Protein AF-A0A9E3VPC0-F1 (afdb_monomer_lite)

Structure (mmCIF, N/CA/C/O backbone):
data_AF-A0A9E3VPC0-F1
#
_entry.id   AF-A0A9E3VPC0-F1
#
loop_
_atom_site.group_PDB
_atom_site.id
_atom_site.type_symbol
_atom_site.label_atom_id
_atom_site.label_alt_id
_atom_site.label_comp_id
_atom_site.label_asym_id
_atom_site.label_entity_id
_atom_site.label_seq_id
_atom_site.pdbx_PDB_ins_code
_atom_site.Cartn_x
_atom_site.Cartn_y
_atom_site.Cartn_z
_atom_site.occupancy
_atom_site.B_iso_or_equiv
_atom_site.auth_seq_id
_atom_site.auth_comp_id
_atom_site.auth_asym_id
_atom_site.auth_atom_id
_atom_site.pdbx_PDB_model_num
ATOM 1 N N . MET A 1 1 ? 33.062 11.883 24.649 1.00 42.84 1 MET A N 1
ATOM 2 C CA . MET A 1 1 ? 33.190 11.505 23.224 1.00 42.84 1 MET A CA 1
ATOM 3 C C . MET A 1 1 ? 32.232 12.385 22.438 1.00 42.84 1 MET A C 1
ATOM 5 O O . MET A 1 1 ? 31.061 12.417 22.782 1.00 42.84 1 MET A O 1
ATOM 9 N N . LYS A 1 2 ? 32.741 13.198 21.505 1.00 36.59 2 LYS A N 1
ATOM 10 C CA . LYS A 1 2 ? 31.945 14.168 20.735 1.00 36.59 2 LYS A CA 1
ATOM 11 C C . LYS A 1 2 ? 31.128 13.416 19.677 1.00 36.59 2 LYS A C 1
ATOM 13 O O . LYS A 1 2 ? 31.724 12.738 18.847 1.00 36.59 2 LYS A O 1
ATOM 18 N N . GLN A 1 3 ? 29.801 13.515 19.727 1.00 40.84 3 GLN A N 1
ATOM 19 C CA . GLN A 1 3 ? 28.916 13.025 18.668 1.00 40.84 3 GLN A CA 1
ATOM 20 C C . GLN A 1 3 ? 28.862 14.061 17.539 1.00 40.84 3 GLN A C 1
ATOM 22 O O . GLN A 1 3 ? 28.549 15.226 17.773 1.00 40.84 3 GLN A O 1
ATOM 27 N N . LEU A 1 4 ? 29.203 13.624 16.328 1.00 38.00 4 LEU A N 1
ATOM 28 C CA . LEU A 1 4 ? 28.962 14.339 15.077 1.00 38.00 4 LEU A CA 1
ATOM 29 C C . LEU A 1 4 ? 27.615 13.855 14.528 1.00 38.00 4 LEU A C 1
ATOM 31 O O . LEU A 1 4 ? 27.444 12.659 14.302 1.00 38.00 4 LEU A O 1
ATOM 35 N N . ALA A 1 5 ? 26.667 14.771 14.341 1.00 32.97 5 ALA A N 1
ATOM 36 C CA . ALA A 1 5 ? 25.420 14.506 13.627 1.00 32.97 5 ALA A CA 1
ATOM 37 C C . ALA A 1 5 ? 25.651 14.611 12.104 1.00 32.97 5 ALA A C 1
ATOM 39 O O . ALA A 1 5 ? 26.418 15.483 11.681 1.00 32.97 5 ALA A O 1
ATOM 40 N N . PRO A 1 6 ? 25.002 13.783 11.264 1.00 47.88 6 PRO A N 1
ATOM 41 C CA . PRO A 1 6 ? 25.032 13.968 9.823 1.00 47.88 6 PRO A CA 1
ATOM 42 C C . PRO A 1 6 ? 23.993 15.023 9.423 1.00 47.88 6 PRO A C 1
ATOM 44 O O . PRO A 1 6 ? 22.803 14.891 9.697 1.00 47.88 6 PRO A O 1
ATOM 47 N N . VAL A 1 7 ? 24.454 16.086 8.767 1.00 34.62 7 VAL A N 1
ATOM 48 C CA . VAL A 1 7 ? 23.596 17.080 8.117 1.00 34.62 7 VAL A CA 1
ATOM 49 C C . VAL A 1 7 ? 23.185 16.517 6.757 1.00 34.62 7 VAL A C 1
ATOM 51 O O . VAL A 1 7 ? 24.016 16.397 5.859 1.00 34.62 7 VAL A O 1
ATOM 54 N N . PHE A 1 8 ? 21.907 16.172 6.598 1.00 33.19 8 PHE A N 1
ATOM 55 C CA . PHE A 1 8 ? 21.301 15.982 5.282 1.00 33.19 8 PHE A CA 1
ATOM 56 C C . PHE A 1 8 ? 21.136 17.359 4.631 1.00 33.19 8 PHE A C 1
ATOM 58 O O . PHE A 1 8 ? 20.276 18.147 5.020 1.00 33.19 8 PHE A O 1
ATOM 65 N N . ALA A 1 9 ? 21.992 17.671 3.660 1.00 30.11 9 ALA A N 1
ATOM 66 C CA . ALA A 1 9 ? 21.862 18.869 2.846 1.00 30.11 9 ALA A CA 1
ATOM 67 C C . ALA A 1 9 ? 20.813 18.624 1.751 1.00 30.11 9 ALA A C 1
ATOM 69 O O . ALA A 1 9 ? 21.098 17.999 0.731 1.00 30.11 9 ALA A O 1
ATOM 70 N N . LEU A 1 10 ? 19.594 19.123 1.966 1.00 32.25 10 LEU A N 1
ATOM 71 C CA . LEU A 1 10 ? 18.621 19.315 0.895 1.00 32.25 10 LEU A CA 1
ATOM 72 C C . LEU A 1 10 ? 19.074 20.544 0.092 1.00 32.25 10 LEU A C 1
ATOM 74 O O . LEU A 1 10 ? 18.958 21.679 0.554 1.00 32.25 10 LEU A O 1
ATOM 78 N N . MET A 1 11 ? 19.662 20.325 -1.081 1.00 30.05 11 MET A N 1
ATOM 79 C CA . MET A 1 11 ? 20.090 21.410 -1.961 1.00 30.05 11 MET A CA 1
ATOM 80 C C . MET A 1 11 ? 18.863 21.947 -2.711 1.00 30.05 11 MET A C 1
ATOM 82 O O . MET A 1 11 ? 18.514 21.467 -3.785 1.00 30.05 11 MET A O 1
ATOM 86 N N . LEU A 1 12 ? 18.175 22.925 -2.115 1.00 32.59 12 LEU A N 1
ATOM 87 C CA . LEU A 1 12 ? 17.164 23.727 -2.804 1.00 32.59 12 LEU A CA 1
ATOM 88 C C . LEU A 1 12 ? 17.871 24.640 -3.812 1.00 32.59 12 LEU A C 1
ATOM 90 O O . LEU A 1 12 ? 18.499 25.632 -3.441 1.00 32.59 12 LEU A O 1
ATOM 94 N N . ILE A 1 13 ? 17.765 24.312 -5.097 1.00 37.19 13 ILE A N 1
ATOM 95 C CA . ILE A 1 13 ? 18.107 25.237 -6.177 1.00 37.19 13 ILE A CA 1
ATOM 96 C C . ILE A 1 13 ? 16.933 26.212 -6.307 1.00 37.19 13 ILE A C 1
ATOM 98 O O . ILE A 1 13 ? 15.929 25.927 -6.951 1.00 37.19 13 ILE A O 1
ATOM 102 N N . ALA A 1 14 ? 17.040 27.365 -5.650 1.00 35.47 14 ALA A N 1
ATOM 103 C CA . ALA A 1 14 ? 16.130 28.480 -5.871 1.00 35.47 14 ALA A CA 1
ATOM 104 C C . ALA A 1 14 ? 16.547 29.207 -7.159 1.00 35.47 14 ALA A C 1
ATOM 106 O O . ALA A 1 14 ? 17.473 30.020 -7.148 1.00 35.47 14 ALA A O 1
ATOM 107 N N . LEU A 1 15 ? 15.884 28.910 -8.280 1.00 39.47 15 LEU A N 1
ATOM 108 C CA . LEU A 1 15 ? 16.006 29.721 -9.490 1.00 39.47 15 LEU A CA 1
ATOM 109 C C . LEU A 1 15 ? 15.119 30.965 -9.344 1.00 39.47 15 LEU A C 1
ATOM 111 O O . LEU A 1 15 ? 13.899 30.906 -9.484 1.00 39.47 15 LEU A O 1
ATOM 115 N N . ALA A 1 16 ? 15.738 32.107 -9.058 1.00 38.16 16 ALA A N 1
ATOM 116 C CA . ALA A 1 16 ? 15.085 33.402 -9.169 1.00 38.16 16 ALA A CA 1
ATOM 117 C C . ALA A 1 16 ? 14.989 33.784 -10.656 1.00 38.16 16 ALA A C 1
ATOM 119 O O . ALA A 1 16 ? 15.964 34.245 -11.247 1.00 38.16 16 ALA A O 1
ATOM 120 N N . VAL A 1 17 ? 13.822 33.583 -11.269 1.00 41.34 17 VAL A N 1
ATOM 121 C CA . VAL A 1 17 ? 13.529 34.109 -12.610 1.00 41.34 17 VAL A CA 1
ATOM 122 C C . VAL A 1 17 ? 12.994 35.531 -12.453 1.00 41.34 17 VAL A C 1
ATOM 124 O O . VAL A 1 17 ? 11.875 35.745 -11.987 1.00 41.34 17 VAL A O 1
ATOM 127 N N . SER A 1 18 ? 13.807 36.523 -12.815 1.00 41.19 18 SER A N 1
ATOM 128 C CA . SER A 1 18 ? 13.390 37.921 -12.890 1.00 41.19 18 SER A CA 1
ATOM 129 C C . SER A 1 18 ? 12.487 38.127 -14.110 1.00 41.19 18 SER A C 1
ATOM 131 O O . SER A 1 18 ? 12.925 38.092 -15.257 1.00 41.19 18 SER A O 1
ATOM 133 N N . MET A 1 19 ? 11.198 38.362 -13.870 1.00 43.84 19 MET A N 1
ATOM 134 C CA . MET A 1 19 ? 10.260 38.753 -14.920 1.00 43.84 19 MET A CA 1
ATOM 135 C C . MET A 1 19 ? 10.409 40.249 -15.200 1.00 43.84 19 MET A C 1
ATOM 137 O O . MET A 1 19 ? 9.870 41.084 -14.475 1.00 43.84 19 MET A O 1
ATOM 141 N N . SER A 1 20 ? 11.159 40.611 -16.239 1.00 43.88 20 SER A N 1
ATOM 142 C CA . SER A 1 20 ? 11.100 41.952 -16.830 1.00 43.88 20 SER A CA 1
ATOM 143 C C . SER A 1 20 ? 11.585 41.932 -18.274 1.00 43.88 20 SER A C 1
ATOM 145 O O . SER A 1 20 ? 12.760 41.700 -18.536 1.00 43.88 20 SER A O 1
ATOM 147 N N . GLY A 1 21 ? 10.675 42.247 -19.198 1.00 43.44 21 GLY A N 1
ATOM 148 C CA . GLY A 1 21 ? 11.010 42.664 -20.557 1.00 43.44 21 GLY A CA 1
ATOM 149 C C . GLY A 1 21 ? 10.210 41.945 -21.635 1.00 43.44 21 GLY A C 1
ATOM 150 O O . GLY A 1 21 ? 10.554 40.841 -22.038 1.00 43.44 21 GLY A O 1
ATOM 151 N N . CYS A 1 22 ? 9.184 42.616 -22.163 1.00 47.19 22 CYS A N 1
ATOM 152 C CA . CYS A 1 22 ? 8.575 42.284 -23.449 1.00 47.19 22 CYS A CA 1
ATOM 153 C C . CYS A 1 22 ? 9.597 42.564 -24.562 1.00 47.19 22 CYS A C 1
ATOM 155 O O . CYS A 1 22 ? 9.630 43.656 -25.126 1.00 47.19 22 CYS A O 1
ATOM 157 N N . GLY A 1 23 ? 10.472 41.603 -24.841 1.00 50.53 23 GLY A N 1
ATOM 158 C CA . GLY A 1 23 ? 11.397 41.637 -25.965 1.00 50.53 23 GLY A CA 1
ATOM 159 C C . GLY A 1 23 ? 11.284 40.336 -26.743 1.00 50.53 23 GLY A C 1
ATOM 160 O O . GLY A 1 23 ? 11.450 39.269 -26.166 1.00 50.53 23 GLY A O 1
ATOM 161 N N . ASN A 1 24 ? 11.032 40.431 -28.049 1.00 56.28 24 ASN A N 1
ATOM 162 C CA . ASN A 1 24 ? 10.999 39.330 -29.025 1.00 56.28 24 ASN A CA 1
ATOM 163 C C . ASN A 1 24 ? 12.398 38.697 -29.258 1.00 56.28 24 ASN A C 1
ATOM 165 O O . ASN A 1 24 ? 12.774 38.367 -30.382 1.00 56.28 24 ASN A O 1
ATOM 169 N N . GLY A 1 25 ? 13.209 38.588 -28.205 1.00 51.19 25 GLY A N 1
ATOM 170 C CA . GLY A 1 25 ? 14.494 37.913 -28.235 1.00 51.19 25 GLY A CA 1
ATOM 171 C C . GLY A 1 25 ? 14.260 36.413 -28.206 1.00 51.19 25 GLY A C 1
ATOM 172 O O . GLY A 1 25 ? 13.583 35.915 -27.315 1.00 51.19 25 GLY A O 1
ATOM 173 N N . ASN A 1 26 ? 14.816 35.714 -29.190 1.00 55.47 26 ASN A N 1
ATOM 174 C CA . ASN A 1 26 ? 14.955 34.267 -29.200 1.00 55.47 26 ASN A CA 1
ATOM 175 C C . ASN A 1 26 ? 15.721 33.867 -27.929 1.00 55.47 26 ASN A C 1
ATOM 177 O O . ASN A 1 26 ? 16.948 33.951 -27.886 1.00 55.47 26 ASN A O 1
ATOM 181 N N . THR A 1 27 ? 15.004 33.571 -26.846 1.00 53.06 27 THR A N 1
ATOM 182 C CA . THR A 1 27 ? 15.618 33.111 -25.607 1.00 53.06 27 THR A CA 1
ATOM 183 C C . THR A 1 27 ? 16.019 31.671 -25.844 1.00 53.06 27 THR A C 1
ATOM 185 O O . THR A 1 27 ? 15.197 30.766 -25.693 1.00 53.06 27 THR A O 1
ATOM 188 N N . ASP A 1 28 ? 17.270 31.474 -26.250 1.00 66.69 28 ASP A N 1
ATOM 189 C CA . ASP A 1 28 ? 17.941 30.184 -26.168 1.00 66.69 28 ASP A CA 1
ATOM 190 C C . ASP A 1 28 ? 17.986 29.800 -24.687 1.00 66.69 28 ASP A C 1
ATOM 192 O O . ASP A 1 28 ? 18.916 30.137 -23.952 1.00 66.69 28 ASP A O 1
ATOM 196 N N . VAL A 1 29 ? 16.912 29.165 -24.214 1.00 69.06 29 VAL A N 1
ATOM 197 C CA . VAL A 1 29 ? 16.887 28.548 -22.895 1.00 69.06 29 VAL A CA 1
ATOM 198 C C . VAL A 1 29 ? 17.967 27.469 -22.940 1.00 69.06 29 VAL A C 1
ATOM 200 O O . VAL A 1 29 ? 17.884 26.580 -23.793 1.00 69.06 29 VAL A O 1
ATOM 203 N N . PRO A 1 30 ? 19.010 27.551 -22.096 1.00 74.94 30 PRO A N 1
ATOM 204 C CA . PRO A 1 30 ? 20.073 26.565 -22.114 1.00 74.94 30 PRO A CA 1
ATOM 205 C C . PRO A 1 30 ? 19.461 25.185 -21.874 1.00 74.94 30 PRO A C 1
ATOM 207 O O . PRO A 1 30 ? 18.799 24.960 -20.862 1.00 74.94 30 PRO A O 1
ATOM 210 N N . ILE A 1 31 ? 19.668 24.275 -22.828 1.00 78.81 31 ILE A N 1
ATOM 211 C CA . ILE A 1 31 ? 19.265 22.877 -22.695 1.00 78.81 31 ILE A CA 1
ATOM 212 C C . ILE A 1 31 ? 20.092 22.302 -21.548 1.00 78.81 31 ILE A C 1
ATOM 214 O O . ILE A 1 31 ? 21.306 22.128 -21.668 1.00 78.81 31 ILE A O 1
ATOM 218 N N . ILE A 1 32 ? 19.445 22.062 -20.411 1.00 82.50 32 ILE A N 1
ATOM 219 C CA . ILE A 1 32 ? 20.091 21.418 -19.273 1.00 82.50 32 ILE A CA 1
ATOM 220 C C . ILE A 1 32 ? 20.248 19.942 -19.632 1.00 82.50 32 ILE A C 1
ATOM 222 O O . ILE A 1 32 ? 19.268 19.221 -19.815 1.00 82.50 32 ILE A O 1
ATOM 226 N N . GLU A 1 33 ? 21.496 19.499 -19.755 1.00 89.88 33 GLU A N 1
ATOM 227 C CA . GLU A 1 33 ? 21.811 18.090 -19.971 1.00 89.88 33 GLU A CA 1
ATOM 228 C C . GLU A 1 33 ? 21.248 17.236 -18.822 1.00 89.88 33 GLU A C 1
ATOM 230 O O . GLU A 1 33 ? 21.483 17.556 -17.651 1.00 89.88 33 GLU A O 1
ATOM 235 N N . PRO A 1 34 ? 20.537 16.132 -19.118 1.00 93.69 34 PRO A N 1
ATOM 236 C CA . PRO A 1 34 ? 19.983 15.285 -18.075 1.00 93.69 34 PRO A CA 1
ATOM 237 C C . PRO A 1 34 ? 21.102 14.645 -17.247 1.00 93.69 34 PRO A C 1
ATOM 239 O O . PRO A 1 34 ? 22.154 14.257 -17.767 1.00 93.69 34 PRO A O 1
ATOM 242 N N . GLY A 1 35 ? 20.854 14.500 -15.944 1.00 96.00 35 GLY A N 1
ATOM 243 C CA . GLY A 1 35 ? 21.769 13.819 -15.033 1.00 96.00 35 GLY A CA 1
ATOM 244 C C . GLY A 1 35 ? 21.977 12.336 -15.390 1.00 96.00 35 GLY A C 1
ATOM 245 O O . GLY A 1 35 ? 21.186 11.752 -16.137 1.00 96.00 35 GLY A O 1
ATOM 246 N N . PRO A 1 36 ? 23.021 11.690 -14.839 1.00 97.31 36 PRO A N 1
ATOM 247 C CA . PRO A 1 36 ? 23.382 10.313 -15.183 1.00 97.31 36 PRO A CA 1
ATOM 248 C C . PRO A 1 36 ? 22.274 9.296 -14.879 1.00 97.31 36 PRO A C 1
ATOM 250 O O . PRO A 1 36 ? 22.060 8.385 -15.673 1.00 97.31 36 PRO A O 1
ATOM 253 N N . ASP A 1 37 ? 21.532 9.470 -13.781 1.00 97.44 37 ASP A N 1
ATOM 254 C CA . ASP A 1 37 ? 20.437 8.560 -13.420 1.00 97.44 37 ASP A CA 1
ATOM 255 C C . ASP A 1 37 ? 19.284 8.634 -14.446 1.00 97.44 37 ASP A C 1
ATOM 257 O O . ASP A 1 37 ? 18.747 7.600 -14.839 1.00 97.44 37 ASP A O 1
ATOM 261 N N . VAL A 1 38 ? 18.952 9.832 -14.951 1.00 97.38 38 VAL A N 1
ATOM 262 C CA . VAL A 1 38 ? 17.943 10.014 -16.016 1.00 97.38 38 VAL A CA 1
ATOM 263 C C . VAL A 1 38 ? 18.413 9.390 -17.328 1.00 97.38 38 VAL A C 1
ATOM 265 O O . VAL A 1 38 ? 17.641 8.688 -17.975 1.00 97.38 38 VAL A O 1
ATOM 268 N N . LYS A 1 39 ? 19.685 9.583 -17.707 1.00 97.50 39 LYS A N 1
ATOM 269 C CA . LYS A 1 39 ? 20.263 8.932 -18.897 1.00 97.50 39 LYS A CA 1
ATOM 270 C C . LYS A 1 39 ? 20.157 7.406 -18.799 1.00 97.50 39 LYS A C 1
ATOM 272 O O . LYS A 1 39 ? 19.648 6.779 -19.722 1.00 97.50 39 LYS A O 1
ATOM 277 N N . ALA A 1 40 ? 20.523 6.829 -17.654 1.00 97.94 40 ALA A N 1
ATOM 278 C CA . ALA A 1 40 ? 20.422 5.390 -17.416 1.00 97.94 40 ALA A CA 1
ATOM 279 C C . ALA A 1 40 ? 18.971 4.875 -17.445 1.00 97.94 40 ALA A C 1
ATOM 281 O O . ALA A 1 40 ? 18.712 3.797 -17.979 1.00 97.94 40 ALA A O 1
ATOM 282 N N . PHE A 1 41 ? 18.016 5.635 -16.896 1.00 98.06 41 PHE A N 1
ATOM 283 C CA . PHE A 1 41 ? 16.590 5.305 -16.972 1.00 98.06 41 PHE A CA 1
ATOM 284 C C . PHE A 1 41 ? 16.099 5.256 -18.424 1.00 98.06 41 PHE A C 1
ATOM 286 O O . PHE A 1 41 ? 15.459 4.281 -18.821 1.00 98.06 41 PHE A O 1
ATOM 293 N N . ARG A 1 42 ? 16.446 6.274 -19.221 1.00 97.38 42 ARG A N 1
ATOM 294 C CA . ARG A 1 42 ? 16.072 6.357 -20.637 1.00 97.38 42 ARG A CA 1
ATOM 295 C C . ARG A 1 42 ? 16.661 5.212 -21.460 1.00 97.38 42 ARG A C 1
ATOM 297 O O . ARG A 1 42 ? 15.953 4.495 -22.164 1.00 97.38 42 ARG A O 1
ATOM 304 N N . GLU A 1 43 ? 17.960 4.965 -21.301 1.00 97.81 43 GLU A N 1
ATOM 305 C CA . GLU A 1 43 ? 18.645 3.839 -21.945 1.00 97.81 43 GLU A CA 1
ATOM 306 C C . GLU A 1 43 ? 17.990 2.500 -21.582 1.00 97.81 43 GLU A C 1
ATOM 308 O O . GLU A 1 43 ? 17.709 1.692 -22.466 1.00 97.81 43 GLU A O 1
ATOM 313 N N . ALA A 1 44 ? 17.671 2.277 -20.302 1.00 98.06 44 ALA A N 1
ATOM 314 C CA . ALA A 1 44 ? 16.990 1.063 -19.863 1.00 98.06 44 ALA A CA 1
ATOM 315 C C . ALA A 1 44 ? 15.589 0.912 -20.479 1.00 98.06 44 ALA A C 1
ATOM 317 O O . ALA A 1 44 ? 15.203 -0.206 -20.831 1.00 98.06 44 ALA A O 1
ATOM 318 N N . ALA A 1 45 ? 14.840 2.008 -20.633 1.00 97.56 45 ALA A N 1
ATOM 319 C CA . ALA A 1 45 ? 13.536 1.993 -21.288 1.00 97.56 45 ALA A CA 1
ATOM 320 C C . ALA A 1 45 ? 13.666 1.620 -22.772 1.00 97.56 45 ALA A C 1
ATOM 322 O O . ALA A 1 45 ? 12.976 0.715 -23.244 1.00 97.56 45 ALA A O 1
ATOM 323 N N . VAL A 1 46 ? 14.600 2.247 -23.492 1.00 96.94 46 VAL A N 1
ATOM 324 C CA . VAL A 1 46 ? 14.883 1.947 -24.904 1.00 96.94 46 VAL A CA 1
ATOM 325 C C . VAL A 1 46 ? 15.323 0.493 -25.088 1.00 96.94 46 VAL A C 1
ATOM 327 O O . VAL A 1 46 ? 14.791 -0.205 -25.953 1.00 96.94 46 VAL A O 1
ATOM 330 N N . GLU A 1 47 ? 16.256 0.007 -24.271 1.00 97.88 47 GLU A N 1
ATOM 331 C CA . GLU A 1 47 ? 16.736 -1.375 -24.350 1.00 97.88 47 GLU A CA 1
ATOM 332 C C . GLU A 1 47 ? 15.638 -2.387 -24.027 1.00 97.88 47 GLU A C 1
ATOM 334 O O . GLU A 1 47 ? 15.537 -3.416 -24.695 1.00 97.88 47 GLU A O 1
ATOM 339 N N . LEU A 1 48 ? 14.767 -2.096 -23.056 1.00 97.62 48 LEU A N 1
ATOM 340 C CA . LEU A 1 48 ? 13.610 -2.941 -22.777 1.00 97.62 48 LEU A CA 1
ATOM 341 C C . LEU A 1 48 ? 12.658 -2.996 -23.975 1.00 97.62 48 LEU A C 1
ATOM 343 O O . LEU A 1 48 ? 12.157 -4.072 -24.283 1.00 97.62 48 LEU A O 1
ATOM 347 N N . GLN A 1 49 ? 12.438 -1.884 -24.684 1.00 95.12 49 GLN A N 1
ATOM 348 C CA . GLN A 1 49 ? 11.535 -1.848 -25.840 1.00 95.12 49 GLN A CA 1
ATOM 349 C C . GLN A 1 49 ? 12.046 -2.626 -27.063 1.00 95.12 49 GLN A C 1
ATOM 351 O O . GLN A 1 49 ? 11.241 -3.027 -27.903 1.00 95.12 49 GLN A O 1
ATOM 356 N N . LYS A 1 50 ? 13.359 -2.866 -27.159 1.00 97.19 50 LYS A N 1
ATOM 357 C CA . LYS A 1 50 ? 13.980 -3.635 -28.251 1.00 97.19 50 LYS A CA 1
ATOM 358 C C . LYS A 1 50 ? 13.884 -5.149 -28.077 1.00 97.19 50 LYS A C 1
ATOM 360 O O . LYS A 1 50 ? 14.157 -5.874 -29.027 1.00 97.19 50 LYS A O 1
ATOM 365 N N . ARG A 1 51 ? 13.560 -5.635 -26.877 1.00 98.06 51 ARG A N 1
ATOM 366 C CA . ARG A 1 51 ? 13.495 -7.077 -26.611 1.00 98.06 51 ARG A CA 1
ATOM 367 C C . ARG A 1 51 ? 12.278 -7.700 -27.289 1.00 98.06 51 ARG A C 1
ATOM 369 O O . ARG A 1 51 ? 11.230 -7.061 -27.415 1.00 98.06 51 ARG A O 1
ATOM 376 N N . ASP A 1 52 ? 12.404 -8.970 -27.646 1.00 98.25 52 ASP A N 1
ATOM 377 C CA . ASP A 1 52 ? 11.266 -9.761 -28.101 1.00 98.25 52 ASP A CA 1
ATOM 378 C C . ASP A 1 52 ? 10.230 -9.905 -26.978 1.00 98.25 52 ASP A C 1
ATOM 380 O O . ASP A 1 52 ? 10.574 -10.037 -25.798 1.00 98.25 52 ASP A O 1
ATOM 384 N N . GLU A 1 53 ? 8.951 -9.865 -27.350 1.00 97.69 53 GLU A N 1
ATOM 385 C CA . GLU A 1 53 ? 7.867 -10.203 -26.429 1.00 97.69 53 GLU A CA 1
ATOM 386 C C . GLU A 1 53 ? 7.972 -11.682 -26.043 1.00 97.69 53 GLU A C 1
ATOM 388 O O . GLU A 1 53 ? 8.199 -12.552 -26.884 1.00 97.69 53 GLU A O 1
ATOM 393 N N . LEU A 1 54 ? 7.788 -11.973 -24.759 1.00 97.00 54 LEU A N 1
ATOM 394 C CA . LEU A 1 54 ? 7.706 -13.342 -24.275 1.00 97.00 54 LEU A CA 1
ATOM 395 C C . LEU A 1 54 ? 6.362 -13.948 -24.688 1.00 97.00 54 LEU A C 1
ATOM 397 O O . LEU A 1 54 ? 5.328 -13.288 -24.606 1.00 97.00 54 LEU A O 1
ATOM 401 N N . ASP A 1 55 ? 6.357 -15.214 -25.093 1.00 96.62 55 ASP A N 1
ATOM 402 C CA . ASP A 1 55 ? 5.118 -15.895 -25.468 1.00 96.62 55 ASP A CA 1
ATOM 403 C C . ASP A 1 55 ? 4.338 -16.318 -24.218 1.00 96.62 55 ASP A C 1
ATOM 405 O O . ASP A 1 55 ? 4.623 -17.336 -23.589 1.00 96.62 55 ASP A O 1
ATOM 409 N N . LEU A 1 56 ? 3.419 -15.451 -23.796 1.00 95.31 56 LEU A N 1
ATOM 410 C CA . LEU A 1 56 ? 2.642 -15.584 -22.571 1.00 95.31 56 LEU A CA 1
ATOM 411 C C . LEU A 1 56 ? 1.201 -15.155 -22.826 1.00 95.31 56 LEU A C 1
ATOM 413 O O . LEU A 1 56 ? 0.960 -14.125 -23.466 1.00 95.31 56 LEU A O 1
ATOM 417 N N . ASP A 1 57 ? 0.264 -15.891 -22.236 1.00 94.19 57 ASP A N 1
ATOM 418 C CA . ASP A 1 57 ? -1.163 -15.556 -22.274 1.00 94.19 57 ASP A CA 1
ATOM 419 C C . ASP A 1 57 ? -1.520 -14.426 -21.301 1.00 94.19 57 ASP A C 1
ATOM 421 O O . ASP A 1 57 ? -2.479 -13.688 -21.516 1.00 94.19 57 ASP A O 1
ATOM 425 N N . GLN A 1 58 ? -0.729 -14.254 -20.238 1.00 94.69 58 GLN A N 1
ATOM 426 C CA . GLN A 1 58 ? -0.938 -13.208 -19.244 1.00 94.69 58 GLN A CA 1
ATOM 427 C C . GLN A 1 58 ? 0.354 -12.769 -18.558 1.00 94.69 58 GLN A C 1
ATOM 429 O O . GLN A 1 58 ? 1.306 -13.543 -18.415 1.00 94.69 58 GLN A O 1
ATOM 434 N N . VAL A 1 59 ? 0.355 -11.532 -18.061 1.00 95.69 59 VAL A N 1
ATOM 435 C CA . VAL A 1 59 ? 1.427 -10.972 -17.233 1.00 95.69 59 VAL A CA 1
ATOM 436 C C . VAL A 1 59 ? 0.820 -10.165 -16.095 1.00 95.69 59 VAL A C 1
ATOM 438 O O . VAL A 1 59 ? -0.029 -9.310 -16.321 1.00 95.69 59 VAL A O 1
ATOM 441 N N . THR A 1 60 ? 1.298 -10.385 -14.873 1.00 94.50 60 THR A N 1
ATOM 442 C CA . THR A 1 60 ? 1.008 -9.498 -13.743 1.00 94.50 60 THR A CA 1
ATOM 443 C C . THR A 1 60 ? 2.205 -8.590 -13.510 1.00 94.50 60 THR A C 1
ATOM 445 O O . THR A 1 60 ? 3.334 -9.066 -13.348 1.00 94.50 60 THR A O 1
ATOM 448 N N . ILE A 1 61 ? 1.961 -7.284 -13.497 1.00 95.94 61 ILE A N 1
ATOM 449 C CA . ILE A 1 61 ? 2.971 -6.291 -13.139 1.00 95.94 61 ILE A CA 1
ATOM 450 C C . ILE A 1 61 ? 2.541 -5.512 -11.915 1.00 95.94 61 ILE A C 1
ATOM 452 O O . ILE A 1 61 ? 1.358 -5.413 -11.601 1.00 95.94 61 ILE A O 1
ATOM 456 N N . GLN A 1 62 ? 3.533 -4.923 -11.273 1.00 95.19 62 GLN A N 1
ATOM 457 C CA . GLN A 1 62 ? 3.384 -3.873 -10.295 1.00 95.19 62 GLN A CA 1
ATOM 458 C C . GLN A 1 62 ? 4.002 -2.584 -10.843 1.00 95.19 62 GLN A C 1
ATOM 460 O O . GLN A 1 62 ? 5.010 -2.661 -11.548 1.00 95.19 62 GLN A O 1
ATOM 465 N N . TYR A 1 63 ? 3.436 -1.410 -10.553 1.00 95.94 63 TYR A N 1
ATOM 466 C CA . TYR A 1 63 ? 3.919 -0.156 -11.140 1.00 95.94 63 TYR A CA 1
ATOM 467 C C . TYR A 1 63 ? 3.918 1.047 -10.191 1.00 95.94 63 TYR A C 1
ATOM 469 O O . TYR A 1 63 ? 2.998 1.263 -9.403 1.00 95.94 63 TYR A O 1
ATOM 477 N N . VAL A 1 64 ? 4.938 1.889 -10.357 1.00 95.38 64 VAL A N 1
ATOM 478 C CA . VAL A 1 64 ? 4.964 3.278 -9.900 1.00 95.38 64 VAL A CA 1
ATOM 479 C C . VAL A 1 64 ? 4.697 4.171 -11.108 1.00 95.38 64 VAL A C 1
ATOM 481 O O . VAL A 1 64 ? 5.490 4.161 -12.047 1.00 95.38 64 VAL A O 1
ATOM 484 N N . GLN A 1 65 ? 3.607 4.941 -11.092 1.00 94.69 65 GLN A N 1
ATOM 485 C CA . GLN A 1 65 ? 3.298 5.936 -12.125 1.00 94.69 65 GLN A CA 1
ATOM 486 C C . GLN A 1 65 ? 3.601 7.346 -11.617 1.00 94.69 65 GLN A C 1
ATOM 488 O O . GLN A 1 65 ? 3.119 7.738 -10.553 1.00 94.69 65 GLN A O 1
ATOM 493 N N . LEU A 1 66 ? 4.350 8.112 -12.410 1.00 93.88 66 LEU A N 1
ATOM 494 C CA . LEU A 1 66 ? 4.661 9.520 -12.169 1.00 93.88 66 LEU A CA 1
ATOM 495 C C . LEU A 1 66 ? 4.109 10.374 -13.324 1.00 93.88 66 LEU A C 1
ATOM 497 O O . LEU A 1 66 ? 4.715 10.426 -14.402 1.00 93.88 66 LEU A O 1
ATOM 501 N N . PRO A 1 67 ? 2.935 11.005 -13.141 1.00 90.00 67 PRO A N 1
ATOM 502 C CA . PRO A 1 67 ? 2.261 11.754 -14.182 1.00 90.00 67 PRO A CA 1
ATOM 503 C C . PRO A 1 67 ? 2.933 13.099 -14.414 1.00 90.00 67 PRO A C 1
ATOM 505 O O . PRO A 1 67 ? 3.546 13.681 -13.527 1.00 90.00 67 PRO A O 1
ATOM 508 N N . THR A 1 68 ? 2.771 13.607 -15.632 1.00 83.12 68 THR A N 1
ATOM 509 C CA . THR A 1 68 ? 3.363 14.886 -16.065 1.00 83.12 68 THR A CA 1
ATOM 510 C C . THR A 1 68 ? 2.328 15.977 -16.327 1.00 83.12 68 THR A C 1
ATOM 512 O O . THR A 1 68 ? 2.688 17.141 -16.469 1.00 83.12 68 THR A O 1
ATOM 515 N N . MET A 1 69 ? 1.042 15.614 -16.428 1.00 65.75 69 MET A N 1
ATOM 516 C CA . MET A 1 69 ? -0.030 16.519 -16.873 1.00 65.75 69 MET A CA 1
ATOM 517 C C . MET A 1 69 ? -1.375 16.301 -16.166 1.00 65.75 69 MET A C 1
ATOM 519 O O . MET A 1 69 ? -2.317 17.039 -16.440 1.00 65.75 69 MET A O 1
ATOM 523 N N . ILE A 1 70 ? -1.486 15.312 -15.277 1.00 55.75 70 ILE A N 1
ATOM 524 C CA . ILE A 1 70 ? -2.757 14.952 -14.639 1.00 55.75 70 ILE A CA 1
ATOM 525 C C . ILE A 1 70 ? -2.792 15.546 -13.226 1.00 55.75 70 ILE A C 1
ATOM 527 O O . ILE A 1 70 ? -1.875 15.319 -12.435 1.00 55.75 70 ILE A O 1
ATOM 531 N N . GLU A 1 71 ? -3.859 16.290 -12.918 1.00 50.47 71 GLU A N 1
ATOM 532 C C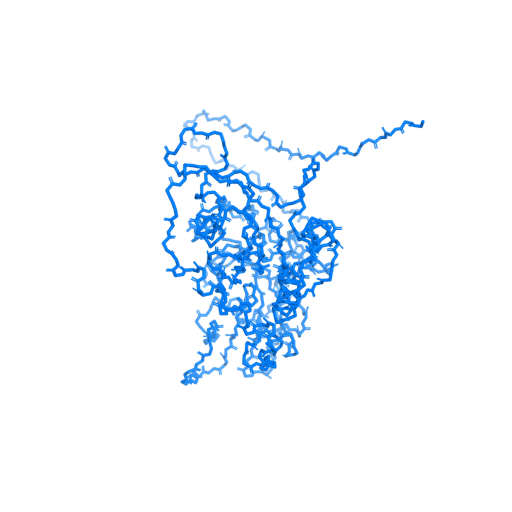A . GLU A 1 71 ? -4.375 16.454 -11.553 1.00 50.47 71 GLU A CA 1
ATOM 533 C C . GLU A 1 71 ? -4.752 15.050 -11.065 1.00 50.47 71 GLU A C 1
ATOM 535 O O . GLU A 1 71 ? -5.816 14.530 -11.388 1.00 50.47 71 GLU A O 1
ATOM 540 N N . GLY A 1 72 ? -3.794 14.339 -10.466 1.00 45.88 72 GLY A N 1
ATOM 541 C CA . GLY A 1 72 ? -3.980 12.938 -10.100 1.00 45.88 72 GLY A CA 1
ATOM 542 C C . GLY A 1 72 ? -5.139 12.765 -9.118 1.00 45.88 72 GLY A C 1
ATOM 543 O O . GLY A 1 72 ? -5.340 13.600 -8.244 1.00 45.88 72 GLY A O 1
ATOM 544 N N . ASN A 1 73 ? -5.833 11.627 -9.198 1.00 45.16 73 ASN A N 1
ATOM 545 C CA . ASN A 1 73 ? -6.868 11.203 -8.241 1.00 45.16 73 ASN A CA 1
ATOM 546 C C . ASN A 1 73 ? -6.365 11.040 -6.789 1.00 45.16 73 ASN A C 1
ATOM 548 O O . ASN A 1 73 ? -7.139 10.688 -5.902 1.00 45.16 73 ASN A O 1
ATOM 552 N N . ALA A 1 74 ? -5.075 11.250 -6.528 1.00 51.81 74 ALA A N 1
ATOM 553 C CA . ALA A 1 74 ? -4.536 11.326 -5.182 1.00 51.81 74 ALA A CA 1
ATOM 554 C C . ALA A 1 74 ? -4.526 12.799 -4.752 1.00 51.81 74 ALA A C 1
ATOM 556 O O . ALA A 1 74 ? -3.509 13.472 -4.912 1.00 51.81 74 ALA A O 1
ATOM 557 N N . GLU A 1 75 ? -5.644 13.280 -4.191 1.00 51.34 75 GLU A N 1
ATOM 558 C CA . GLU A 1 75 ? -5.841 14.656 -3.681 1.00 51.34 75 GLU A CA 1
ATOM 559 C C . GLU A 1 75 ? -4.713 15.157 -2.746 1.00 51.34 75 GLU A C 1
ATOM 561 O O . GLU A 1 75 ? -4.618 16.348 -2.462 1.00 51.34 75 GLU A O 1
ATOM 566 N N . SER A 1 76 ? -3.827 14.271 -2.279 1.00 63.00 76 SER A N 1
ATOM 567 C CA . SER A 1 76 ? -2.740 14.555 -1.342 1.00 63.00 76 SER A CA 1
ATOM 568 C C . SER A 1 76 ? -1.336 14.704 -1.947 1.00 63.00 76 SER A C 1
ATOM 570 O O . SER A 1 76 ? -0.417 15.055 -1.204 1.00 63.00 76 SER A O 1
ATOM 572 N N . LYS A 1 77 ? -1.108 14.438 -3.245 1.00 69.56 77 LYS A N 1
ATOM 573 C CA . LYS A 1 77 ? 0.252 14.479 -3.829 1.00 69.56 77 LYS A CA 1
ATOM 574 C C . LYS A 1 77 ? 0.484 15.732 -4.689 1.00 69.56 77 LYS A C 1
ATOM 576 O O . LYS A 1 77 ? -0.379 16.084 -5.492 1.00 69.56 77 LYS A O 1
ATOM 581 N N . PRO A 1 78 ? 1.652 16.403 -4.576 1.00 76.56 78 PRO A N 1
ATOM 582 C CA . PRO A 1 78 ? 1.929 17.608 -5.350 1.00 76.56 78 PRO A CA 1
ATOM 583 C C . PRO A 1 78 ? 2.008 17.286 -6.844 1.00 76.56 78 PRO A C 1
ATOM 585 O O . PRO A 1 78 ? 2.498 16.225 -7.238 1.00 76.56 78 PRO A O 1
ATOM 588 N N . ARG A 1 79 ? 1.556 18.223 -7.679 1.00 81.94 79 ARG A N 1
ATOM 589 C CA . ARG A 1 79 ? 1.743 18.158 -9.132 1.00 81.94 79 ARG A CA 1
ATOM 590 C C . ARG A 1 79 ? 3.238 18.204 -9.462 1.00 81.94 79 ARG A C 1
ATOM 592 O O . ARG A 1 79 ? 3.943 19.048 -8.921 1.00 81.94 79 ARG A O 1
ATOM 599 N N . LEU A 1 80 ? 3.684 17.336 -10.369 1.00 84.88 80 LEU A N 1
ATOM 600 C CA . LEU A 1 80 ? 5.061 17.305 -10.868 1.00 84.88 80 LEU A CA 1
ATOM 601 C C . LEU A 1 80 ? 5.137 17.908 -12.274 1.00 84.88 80 LEU A C 1
ATOM 603 O O . LEU A 1 80 ? 4.274 17.646 -13.118 1.00 84.88 80 LEU A O 1
ATOM 607 N N . LEU A 1 81 ? 6.186 18.686 -12.537 1.00 89.62 81 LEU A N 1
ATOM 608 C CA . LEU A 1 81 ? 6.595 19.030 -13.898 1.00 89.62 81 LEU A CA 1
ATOM 609 C C . LEU A 1 81 ? 7.165 17.794 -14.607 1.00 89.62 81 LEU A C 1
ATOM 611 O O . LEU A 1 81 ? 7.577 16.827 -13.968 1.00 89.62 81 LEU A O 1
ATOM 615 N N . ALA A 1 82 ? 7.219 17.820 -15.942 1.00 89.56 82 ALA A N 1
ATOM 616 C CA . ALA A 1 82 ? 7.709 16.678 -16.719 1.00 89.56 82 ALA A CA 1
ATOM 617 C C . ALA A 1 82 ? 9.143 16.271 -16.333 1.00 89.56 82 ALA A C 1
ATOM 619 O O . ALA A 1 82 ? 9.409 15.090 -16.130 1.00 89.56 82 ALA A O 1
ATOM 620 N N . GLU A 1 83 ? 10.031 17.250 -16.164 1.00 91.50 83 GLU A N 1
ATOM 621 C CA . GLU A 1 83 ? 11.429 17.041 -15.765 1.00 91.50 83 GLU A CA 1
ATOM 622 C C . GLU A 1 83 ? 11.549 16.494 -14.333 1.00 91.50 83 GLU A C 1
ATOM 624 O O . GLU A 1 83 ? 12.374 15.623 -14.064 1.00 91.50 83 GLU A O 1
ATOM 629 N N . GLU A 1 84 ? 10.692 16.952 -13.414 1.00 92.94 84 GLU A N 1
ATOM 630 C CA . GLU A 1 84 ? 10.652 16.472 -12.027 1.00 92.94 84 GLU A CA 1
ATOM 631 C C . GLU A 1 84 ? 10.132 15.035 -11.948 1.00 92.94 84 GLU A C 1
ATOM 633 O O . GLU A 1 84 ? 10.704 14.202 -11.243 1.00 92.94 84 GLU A O 1
ATOM 638 N N . ALA A 1 85 ? 9.070 14.726 -12.697 1.00 93.81 85 ALA A N 1
ATOM 639 C CA . ALA A 1 85 ? 8.521 13.381 -12.798 1.00 93.81 85 ALA A CA 1
ATOM 640 C C . ALA A 1 85 ? 9.547 12.407 -13.391 1.00 93.81 85 ALA A C 1
ATOM 642 O O . ALA A 1 85 ? 9.688 11.290 -12.898 1.00 93.81 85 ALA A O 1
ATOM 643 N N . GLU A 1 86 ? 10.304 12.835 -14.401 1.00 96.06 86 GLU A N 1
ATOM 644 C CA . GLU A 1 86 ? 11.367 12.032 -15.000 1.00 96.06 86 GLU A CA 1
ATOM 645 C C . GLU A 1 86 ? 12.530 11.788 -14.036 1.00 96.06 86 GLU A C 1
ATOM 647 O O . GLU A 1 86 ? 12.949 10.645 -13.839 1.00 96.06 86 GLU A O 1
ATOM 652 N N . ALA A 1 87 ? 13.035 12.849 -13.398 1.00 95.88 87 ALA A N 1
ATOM 653 C CA . ALA A 1 87 ? 14.098 12.739 -12.407 1.00 95.88 87 ALA A CA 1
ATOM 654 C C . ALA A 1 87 ? 13.679 11.815 -11.256 1.00 95.88 87 ALA A C 1
ATOM 656 O O . ALA A 1 87 ? 14.458 10.959 -10.823 1.00 95.88 87 ALA A O 1
ATOM 657 N N . LYS A 1 88 ? 12.421 11.924 -10.813 1.00 95.94 88 LYS A N 1
ATOM 658 C CA . LYS A 1 88 ? 11.872 11.050 -9.781 1.00 95.94 88 LYS A CA 1
ATOM 659 C C . LYS A 1 88 ? 11.726 9.606 -10.266 1.00 95.94 88 LYS A C 1
ATOM 661 O O . LYS A 1 88 ? 12.057 8.691 -9.517 1.00 95.94 88 LYS A O 1
ATOM 666 N N . ALA A 1 89 ? 11.302 9.373 -11.509 1.00 97.44 89 ALA A N 1
ATOM 667 C CA . ALA A 1 89 ? 11.219 8.029 -12.086 1.00 97.44 89 ALA A CA 1
ATOM 668 C C . ALA A 1 89 ? 12.592 7.352 -12.129 1.00 97.44 89 ALA A C 1
ATOM 670 O O . ALA A 1 89 ? 12.727 6.195 -11.729 1.00 97.44 89 ALA A O 1
ATOM 671 N N . ALA A 1 90 ? 13.619 8.095 -12.543 1.00 98.19 90 ALA A N 1
ATOM 672 C CA . ALA A 1 90 ? 14.992 7.618 -12.593 1.00 98.19 90 ALA A CA 1
ATOM 673 C C . ALA A 1 90 ? 15.543 7.248 -11.206 1.00 98.19 90 ALA A C 1
ATOM 675 O O . ALA A 1 90 ? 16.149 6.186 -11.038 1.00 98.19 90 ALA A O 1
ATOM 676 N N . GLU A 1 91 ? 15.279 8.081 -10.195 1.00 97.81 91 GLU A N 1
ATOM 677 C CA . GLU A 1 91 ? 15.643 7.806 -8.802 1.00 97.81 91 GLU A CA 1
ATOM 678 C C . GLU A 1 91 ? 14.991 6.505 -8.300 1.00 97.81 91 GLU A C 1
ATOM 680 O O . GLU A 1 91 ? 15.670 5.627 -7.764 1.00 97.81 91 GLU A O 1
ATOM 685 N N . LEU A 1 92 ? 13.680 6.350 -8.507 1.00 97.31 92 LEU A N 1
ATOM 686 C CA . LEU A 1 92 ? 12.929 5.180 -8.044 1.00 97.31 92 LEU A CA 1
ATOM 687 C C . LEU A 1 92 ? 13.323 3.906 -8.796 1.00 97.31 92 LEU A C 1
ATOM 689 O O . LEU A 1 92 ? 13.433 2.845 -8.184 1.00 97.31 92 LEU A O 1
ATOM 693 N N . PHE A 1 93 ? 13.600 4.002 -10.098 1.00 98.44 93 PHE A N 1
ATOM 694 C CA . PHE A 1 93 ? 14.130 2.891 -10.887 1.00 98.44 93 PHE A CA 1
ATOM 695 C C . PHE A 1 93 ? 15.474 2.407 -10.338 1.00 98.44 93 PHE A C 1
ATOM 697 O O . PHE A 1 93 ? 15.665 1.207 -10.138 1.00 98.44 93 PHE A O 1
ATOM 704 N N . LYS A 1 94 ? 16.388 3.331 -10.022 1.00 98.12 94 LYS A N 1
ATOM 705 C CA . LYS A 1 94 ? 17.681 3.013 -9.405 1.00 98.12 94 LYS A CA 1
ATOM 706 C C . LYS A 1 94 ? 17.516 2.327 -8.048 1.00 98.12 94 LYS A C 1
ATOM 708 O O . LYS A 1 94 ? 18.167 1.311 -7.809 1.00 98.12 94 LYS A O 1
ATOM 713 N N . GLN A 1 95 ? 16.632 2.837 -7.188 1.00 96.31 95 GLN A N 1
ATOM 714 C CA . GLN A 1 95 ? 16.326 2.212 -5.895 1.00 96.31 95 GLN A CA 1
ATOM 715 C C . GLN A 1 95 ? 15.760 0.796 -6.073 1.00 96.31 95 GLN A C 1
ATOM 717 O O . GLN A 1 95 ? 16.251 -0.148 -5.456 1.00 96.31 95 GLN A O 1
ATOM 722 N N . ALA A 1 96 ? 14.784 0.624 -6.966 1.00 96.94 96 ALA A N 1
ATOM 723 C CA . ALA A 1 96 ? 14.182 -0.673 -7.263 1.00 96.94 96 ALA A CA 1
ATOM 724 C C . ALA A 1 96 ? 15.213 -1.680 -7.801 1.00 96.94 96 ALA A C 1
ATOM 726 O O . ALA A 1 96 ? 15.264 -2.824 -7.354 1.00 96.94 96 ALA A O 1
ATOM 727 N N . LYS A 1 97 ? 16.098 -1.255 -8.714 1.00 97.62 97 LYS A N 1
ATOM 728 C CA . LYS A 1 97 ? 17.202 -2.088 -9.225 1.00 97.62 97 LYS A CA 1
ATOM 729 C C . LYS A 1 97 ? 18.211 -2.477 -8.144 1.00 97.62 97 LYS A C 1
ATOM 731 O O . LYS A 1 97 ? 18.833 -3.528 -8.273 1.00 97.62 97 LYS A O 1
ATOM 736 N N . ALA A 1 98 ? 18.355 -1.664 -7.099 1.00 96.56 98 ALA A N 1
ATOM 737 C CA . ALA A 1 98 ? 19.179 -1.958 -5.930 1.00 96.56 98 ALA A CA 1
ATOM 738 C C . ALA A 1 98 ? 18.479 -2.864 -4.894 1.00 96.56 98 ALA A C 1
ATOM 740 O O . ALA A 1 98 ? 19.054 -3.128 -3.841 1.00 96.56 98 ALA A O 1
ATOM 741 N N . GLY A 1 99 ? 17.265 -3.354 -5.181 1.00 93.44 99 GLY A N 1
ATOM 742 C CA . GLY A 1 99 ? 16.520 -4.256 -4.301 1.00 93.44 99 GLY A CA 1
ATOM 743 C C . GLY A 1 99 ? 15.687 -3.550 -3.232 1.00 93.44 99 GLY A C 1
ATOM 744 O O . GLY A 1 99 ? 15.326 -4.181 -2.242 1.00 93.44 99 GLY A O 1
ATOM 745 N N . ALA A 1 100 ? 15.387 -2.257 -3.400 1.00 89.88 100 ALA A N 1
ATOM 746 C CA . ALA A 1 100 ? 14.429 -1.579 -2.532 1.00 89.88 100 ALA A CA 1
ATOM 747 C C . ALA A 1 100 ? 13.050 -2.262 -2.583 1.00 89.88 100 ALA A C 1
ATOM 749 O O . ALA A 1 100 ? 12.642 -2.797 -3.616 1.00 89.88 100 ALA A O 1
ATOM 750 N N . ASP A 1 101 ? 12.329 -2.196 -1.465 1.00 85.44 101 ASP A N 1
ATOM 751 C CA . ASP A 1 101 ? 10.965 -2.705 -1.326 1.00 85.44 101 ASP A CA 1
ATOM 752 C C . ASP A 1 101 ? 10.022 -2.004 -2.319 1.00 85.44 101 ASP A C 1
ATOM 754 O O . ASP A 1 101 ? 9.671 -0.832 -2.155 1.00 85.44 101 ASP A O 1
ATOM 758 N N . PHE A 1 102 ? 9.635 -2.724 -3.374 1.00 91.25 102 PHE A N 1
ATOM 759 C CA . PHE A 1 102 ? 8.844 -2.158 -4.462 1.00 91.25 102 PHE A CA 1
ATOM 760 C C . PHE A 1 102 ? 7.414 -1.820 -4.028 1.00 91.25 102 PHE A C 1
ATOM 762 O O . PHE A 1 102 ? 6.878 -0.813 -4.487 1.00 91.25 102 PHE A O 1
ATOM 769 N N . ASP A 1 103 ? 6.826 -2.584 -3.101 1.00 85.81 103 ASP A N 1
ATOM 770 C CA . ASP A 1 103 ? 5.497 -2.299 -2.551 1.00 85.81 103 ASP A CA 1
ATOM 771 C C . ASP A 1 103 ? 5.490 -0.923 -1.875 1.00 85.81 103 ASP A C 1
ATOM 773 O O . ASP A 1 103 ? 4.626 -0.077 -2.140 1.00 85.81 103 ASP A O 1
ATOM 777 N N . ARG A 1 104 ? 6.536 -0.650 -1.087 1.00 82.12 104 ARG A N 1
ATOM 778 C CA . ARG A 1 104 ? 6.748 0.655 -0.458 1.00 82.12 104 ARG A CA 1
ATOM 779 C C . ARG A 1 104 ? 6.952 1.770 -1.481 1.00 82.12 104 ARG A C 1
ATOM 781 O O . ARG A 1 104 ? 6.393 2.853 -1.299 1.00 82.12 104 ARG A O 1
ATOM 788 N N . LEU A 1 105 ? 7.724 1.543 -2.547 1.00 88.69 105 LEU A N 1
ATOM 789 C CA . LEU A 1 105 ? 7.918 2.558 -3.592 1.00 88.69 105 LEU A CA 1
ATOM 790 C C . LEU A 1 105 ? 6.593 2.924 -4.269 1.00 88.69 105 LEU A C 1
ATOM 792 O O . LEU A 1 105 ? 6.305 4.107 -4.456 1.00 88.69 105 LEU A O 1
ATOM 796 N N . VAL A 1 106 ? 5.767 1.927 -4.593 1.00 90.06 106 VAL A N 1
ATOM 797 C CA . VAL A 1 106 ? 4.445 2.133 -5.196 1.00 90.06 106 VAL A CA 1
ATOM 798 C C . VAL A 1 106 ? 3.550 2.933 -4.269 1.00 90.06 106 VAL A C 1
ATOM 800 O O . VAL A 1 106 ? 2.991 3.949 -4.677 1.00 90.06 106 VAL A O 1
ATOM 803 N N . TYR A 1 107 ? 3.464 2.522 -3.012 1.00 81.56 107 TYR A N 1
ATOM 804 C CA . TYR A 1 107 ? 2.628 3.180 -2.024 1.00 81.56 107 TYR A CA 1
ATOM 805 C C . TYR A 1 107 ? 3.027 4.654 -1.814 1.00 81.56 107 TYR A C 1
ATOM 807 O O . TYR A 1 107 ? 2.209 5.572 -1.945 1.00 81.56 107 TYR A O 1
ATOM 815 N N . MET A 1 108 ? 4.317 4.905 -1.580 1.00 81.81 108 MET A N 1
ATOM 816 C CA . MET A 1 108 ? 4.812 6.250 -1.286 1.00 81.81 108 MET A CA 1
ATOM 817 C C . MET A 1 108 ? 4.778 7.165 -2.513 1.00 81.81 108 MET A C 1
ATOM 819 O O . MET A 1 108 ? 4.451 8.347 -2.397 1.00 81.81 108 MET A O 1
ATOM 823 N N . HIS A 1 109 ? 5.068 6.645 -3.708 1.00 89.75 109 HIS A N 1
ATOM 824 C CA . HIS A 1 109 ? 5.385 7.496 -4.857 1.00 89.75 109 HIS A CA 1
ATOM 825 C C . HIS A 1 109 ? 4.444 7.365 -6.048 1.00 89.75 109 HIS A C 1
ATOM 827 O O . HIS A 1 109 ? 4.404 8.292 -6.847 1.00 89.75 109 HIS A O 1
ATOM 833 N N . SER A 1 110 ? 3.660 6.292 -6.174 1.00 91.12 110 SER A N 1
ATOM 834 C CA . SER A 1 110 ? 2.764 6.143 -7.324 1.00 91.12 110 SER A CA 1
ATOM 835 C C . SER A 1 110 ? 1.583 7.105 -7.228 1.00 91.12 110 SER A C 1
ATOM 837 O O . SER A 1 110 ? 0.982 7.266 -6.165 1.00 91.12 110 SER A O 1
ATOM 839 N N . TYR A 1 111 ? 1.253 7.742 -8.343 1.00 88.50 111 TYR A N 1
ATOM 840 C CA . TYR A 1 111 ? 0.051 8.562 -8.520 1.00 88.50 111 TYR A CA 1
ATOM 841 C C . TYR A 1 111 ? -1.044 7.802 -9.280 1.00 88.50 111 TYR A C 1
ATOM 843 O O . TYR A 1 111 ? -2.119 8.348 -9.517 1.00 88.50 111 TYR A O 1
ATOM 851 N N . GLY A 1 112 ? -0.762 6.565 -9.700 1.00 83.38 112 GLY A N 1
ATOM 852 C CA . GLY A 1 112 ? -1.743 5.714 -10.357 1.00 83.38 112 GLY A CA 1
ATOM 853 C C . GLY A 1 112 ? -2.849 5.280 -9.405 1.00 83.38 112 GLY A C 1
ATOM 854 O O . GLY A 1 112 ? -2.687 5.297 -8.183 1.00 83.38 112 GLY A O 1
ATOM 855 N N . ASN A 1 113 ? -3.979 4.861 -9.972 1.00 74.12 113 ASN A N 1
ATOM 856 C CA . ASN A 1 113 ? -5.083 4.321 -9.188 1.00 74.12 113 ASN A CA 1
ATOM 857 C C . ASN A 1 113 ? -4.631 3.010 -8.530 1.00 74.12 113 ASN A C 1
ATOM 859 O O . ASN A 1 113 ? -4.503 1.973 -9.188 1.00 74.12 113 ASN A O 1
ATOM 863 N N . LEU A 1 114 ? -4.382 3.059 -7.223 1.00 72.12 114 LEU A N 1
ATOM 864 C CA . LEU A 1 114 ? -4.077 1.876 -6.433 1.00 72.12 114 LEU A CA 1
ATOM 865 C C . LEU A 1 114 ? -5.391 1.155 -6.165 1.00 72.12 114 LEU A C 1
ATOM 867 O O . LEU A 1 114 ? -6.230 1.633 -5.400 1.00 72.12 114 LEU A O 1
ATOM 871 N N . THR A 1 115 ? -5.603 0.027 -6.846 1.00 65.25 115 THR A N 1
ATOM 872 C CA . THR A 1 115 ? -6.833 -0.718 -6.629 1.00 65.25 115 THR A CA 1
ATOM 873 C C . THR A 1 115 ? -6.809 -1.352 -5.259 1.00 65.25 115 THR A C 1
ATOM 875 O O . THR A 1 115 ? -5.819 -1.991 -4.891 1.00 65.25 115 THR A O 1
ATOM 878 N N . PRO A 1 116 ? -7.910 -1.243 -4.517 1.00 54.59 116 PRO A N 1
ATOM 879 C CA . PRO A 1 116 ? -7.784 -1.400 -3.095 1.00 54.59 116 PRO A CA 1
ATOM 880 C C . PRO A 1 116 ? -7.634 -2.903 -2.703 1.00 54.59 116 PRO A C 1
ATOM 882 O O . PRO A 1 116 ? -6.926 -3.285 -1.774 1.00 54.59 116 PRO A O 1
ATOM 885 N N . ALA A 1 117 ? -8.244 -3.806 -3.467 1.00 53.09 117 ALA A N 1
ATOM 886 C CA . ALA A 1 117 ? -8.333 -5.229 -3.137 1.00 53.09 117 ALA A CA 1
ATOM 887 C C . ALA A 1 117 ? -7.033 -6.052 -3.316 1.00 53.09 117 ALA A C 1
ATOM 889 O O . ALA A 1 117 ? -7.057 -7.259 -3.088 1.00 53.09 117 ALA A O 1
ATOM 890 N N . GLN A 1 118 ? -5.914 -5.457 -3.749 1.00 67.50 118 GLN A N 1
ATOM 891 C CA . GLN A 1 118 ? -4.725 -6.192 -4.215 1.00 67.50 118 GLN A CA 1
ATOM 892 C C . GLN A 1 118 ? -3.412 -5.599 -3.689 1.00 67.50 118 GLN A C 1
ATOM 894 O O . GLN A 1 118 ? -3.405 -4.628 -2.930 1.00 67.50 118 GLN A O 1
ATOM 899 N N . ARG A 1 119 ? -2.278 -6.229 -4.022 1.00 80.19 119 ARG A N 1
ATOM 900 C CA . ARG A 1 119 ? -0.952 -5.629 -3.822 1.00 80.19 119 ARG A CA 1
ATOM 901 C C . ARG A 1 119 ? -0.937 -4.220 -4.451 1.00 80.19 119 ARG A C 1
ATOM 903 O O . ARG A 1 119 ? -1.460 -4.067 -5.559 1.00 80.19 119 ARG A O 1
ATOM 910 N N . PRO A 1 120 ? -0.404 -3.184 -3.770 1.00 81.44 120 PRO A N 1
ATOM 911 C CA . PRO A 1 120 ? -0.448 -1.813 -4.271 1.00 81.44 120 PRO A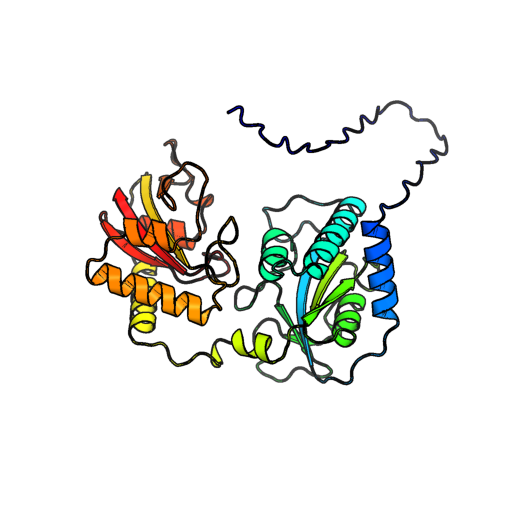 CA 1
ATOM 912 C C . PRO A 1 120 ? 0.086 -1.712 -5.697 1.00 81.44 120 PRO A C 1
ATOM 914 O O . PRO A 1 120 ? 1.182 -2.186 -5.986 1.00 81.44 120 PRO A O 1
ATOM 917 N N . GLY A 1 121 ? -0.701 -1.108 -6.590 1.00 87.69 121 GLY A N 1
ATOM 918 C CA . GLY A 1 121 ? -0.326 -0.902 -7.988 1.00 87.69 121 GLY A CA 1
ATOM 919 C C . GLY A 1 121 ? -0.043 -2.197 -8.743 1.00 87.69 121 GLY A C 1
ATOM 920 O O . GLY A 1 121 ? 0.698 -2.157 -9.715 1.00 87.69 121 GLY A O 1
ATOM 921 N N . ALA A 1 122 ? -0.572 -3.341 -8.307 1.00 91.31 122 ALA A N 1
ATOM 922 C CA . ALA A 1 122 ? -0.513 -4.574 -9.074 1.00 91.31 122 ALA A CA 1
ATOM 923 C C . ALA A 1 122 ? -1.747 -4.705 -9.972 1.00 91.31 122 ALA A C 1
ATOM 925 O O . ALA A 1 122 ? -2.866 -4.447 -9.534 1.00 91.31 122 ALA A O 1
ATOM 926 N N . PHE A 1 123 ? -1.549 -5.129 -11.218 1.00 91.06 123 PHE A N 1
ATOM 927 C CA . PHE A 1 123 ? -2.638 -5.531 -12.103 1.00 91.06 123 PHE A CA 1
ATOM 928 C C . PHE A 1 123 ? -2.189 -6.622 -13.071 1.00 91.06 123 PHE A C 1
ATOM 930 O O . PHE A 1 123 ? -1.000 -6.776 -13.369 1.00 91.06 123 PHE A O 1
ATOM 937 N N . THR A 1 124 ? -3.157 -7.395 -13.557 1.00 91.56 124 THR A N 1
ATOM 938 C CA . THR A 1 124 ? -2.925 -8.456 -14.538 1.00 91.56 124 THR A CA 1
ATOM 939 C C . THR A 1 124 ? -3.385 -8.006 -15.912 1.00 91.56 124 THR A C 1
ATOM 941 O O . THR A 1 124 ? -4.471 -7.461 -16.083 1.00 91.56 124 THR A O 1
ATOM 944 N N . LEU A 1 125 ? -2.543 -8.249 -16.902 1.00 94.00 125 LEU A N 1
ATOM 945 C CA . LEU A 1 125 ? -2.836 -8.046 -18.303 1.00 94.00 125 LEU A CA 1
ATOM 946 C C . LEU A 1 125 ? -3.020 -9.402 -18.969 1.00 94.00 125 LEU A C 1
ATOM 948 O O . LEU A 1 125 ? -2.214 -10.307 -18.744 1.00 94.00 125 LEU A O 1
ATOM 952 N N . LEU A 1 126 ? -4.037 -9.520 -19.817 1.00 94.19 126 LEU A N 1
ATOM 953 C CA . LEU A 1 126 ? -4.301 -10.708 -20.626 1.00 94.19 126 LEU A CA 1
ATOM 954 C C . LEU A 1 126 ? -4.051 -10.423 -22.110 1.00 94.19 126 LEU A C 1
ATOM 956 O O . LEU A 1 126 ? -4.283 -9.310 -22.592 1.00 94.19 126 LEU A O 1
ATOM 960 N N . LYS A 1 127 ? -3.601 -11.448 -22.832 1.00 93.81 127 LYS A N 1
ATOM 961 C CA . LYS A 1 127 ? -3.553 -11.492 -24.294 1.00 93.81 127 LYS A CA 1
ATOM 962 C C . LYS A 1 127 ? -4.885 -12.059 -24.801 1.00 93.81 127 LYS A C 1
ATOM 964 O O . LYS A 1 127 ? -5.235 -13.186 -24.468 1.00 93.81 127 LYS A O 1
ATOM 969 N N . GLY A 1 128 ? -5.610 -11.301 -25.626 1.00 89.62 128 GLY A N 1
ATOM 970 C CA . GLY A 1 128 ? -6.886 -11.734 -26.213 1.00 89.62 128 GLY A CA 1
ATOM 971 C C . GLY A 1 128 ? -8.133 -11.305 -25.428 1.00 89.62 128 GLY A C 1
ATOM 972 O O . GLY A 1 128 ? -8.117 -10.322 -24.688 1.00 89.62 128 GLY A O 1
ATOM 973 N N . GLU A 1 129 ? -9.248 -12.010 -25.646 1.00 83.94 129 GLU A N 1
ATOM 974 C CA . GLU A 1 129 ? -10.545 -11.671 -25.044 1.00 83.94 129 GLU A CA 1
ATOM 975 C C . GLU A 1 129 ? -10.561 -11.896 -23.524 1.00 83.94 129 GLU A C 1
ATOM 977 O O . GLU A 1 129 ? -9.933 -12.821 -23.010 1.00 83.94 129 GLU A O 1
ATOM 982 N N . LEU A 1 130 ? -11.302 -11.051 -22.792 1.00 78.56 130 LEU A N 1
ATOM 983 C CA . LEU A 1 130 ? -11.447 -11.202 -21.342 1.00 78.56 130 LEU A CA 1
ATOM 984 C C . LEU A 1 130 ? -12.432 -12.338 -21.050 1.00 78.56 130 LEU A C 1
ATOM 986 O O . LEU A 1 130 ? -13.575 -12.265 -21.509 1.00 78.56 130 LEU A O 1
ATOM 990 N N . PRO A 1 131 ? -12.054 -13.342 -20.242 1.00 78.44 131 PRO A N 1
ATOM 991 C CA . PRO A 1 131 ? -13.016 -14.282 -19.697 1.00 78.44 131 PRO A CA 1
ATOM 992 C C . PRO A 1 131 ? -14.133 -13.552 -18.932 1.00 78.44 131 PRO A C 1
ATOM 994 O O . PRO A 1 131 ? -13.881 -12.517 -18.304 1.00 78.44 131 PRO A O 1
ATOM 997 N N . PRO A 1 132 ? -15.365 -14.087 -18.909 1.00 58.56 132 PRO A N 1
ATOM 998 C CA . PRO A 1 132 ? -16.372 -13.610 -17.971 1.00 58.56 132 PRO A CA 1
ATOM 999 C C . PRO A 1 132 ? -15.884 -13.831 -16.526 1.00 58.56 132 PRO A C 1
ATOM 1001 O O . PRO A 1 132 ? -15.314 -14.875 -16.217 1.00 58.56 132 PRO A O 1
ATOM 1004 N N . ASN A 1 133 ? -16.152 -12.869 -15.637 1.00 60.56 133 ASN A N 1
ATOM 1005 C CA . ASN A 1 133 ? -15.819 -12.903 -14.200 1.00 60.56 133 ASN A CA 1
ATOM 1006 C C . ASN A 1 133 ? -14.322 -12.830 -13.850 1.00 60.56 133 ASN A C 1
ATOM 1008 O O . ASN A 1 133 ? -13.838 -13.576 -12.997 1.00 60.56 133 ASN A O 1
ATOM 1012 N N . LEU A 1 134 ? -13.579 -11.913 -14.465 1.00 68.38 134 LEU A N 1
ATOM 1013 C CA . LEU A 1 134 ? -12.225 -11.627 -14.000 1.00 68.38 134 LEU A CA 1
ATOM 1014 C C . LEU A 1 134 ? -12.223 -10.962 -12.623 1.00 68.38 134 LEU A C 1
ATOM 1016 O O . LEU A 1 134 ? -13.086 -10.143 -12.301 1.00 68.38 134 LEU A O 1
ATOM 1020 N N . GLY A 1 135 ? -11.218 -11.316 -11.821 1.00 66.56 135 GLY A N 1
ATOM 1021 C CA . GLY A 1 135 ? -10.945 -10.640 -10.560 1.00 66.56 135 GLY A CA 1
ATOM 1022 C C . GLY A 1 135 ? -10.638 -9.149 -10.768 1.00 66.56 135 GLY A C 1
ATOM 1023 O O . GLY A 1 135 ? -10.353 -8.719 -11.892 1.00 66.56 135 GLY A O 1
ATOM 1024 N N . PRO A 1 136 ? -10.672 -8.347 -9.689 1.00 66.75 136 PRO A N 1
ATOM 1025 C CA . PRO A 1 136 ? -10.344 -6.925 -9.762 1.00 66.75 136 PRO A CA 1
ATOM 1026 C C . PRO A 1 136 ? -8.963 -6.696 -10.409 1.00 66.75 136 PRO A C 1
ATOM 1028 O O . PRO A 1 136 ? -8.091 -7.561 -10.347 1.00 66.75 136 PRO A O 1
ATOM 1031 N N . ALA A 1 137 ? -8.792 -5.549 -11.071 1.00 82.62 137 ALA A N 1
ATOM 1032 C CA . ALA A 1 137 ? -7.565 -5.133 -11.769 1.00 82.62 137 ALA A CA 1
ATOM 1033 C C . ALA A 1 137 ? -6.992 -6.154 -12.777 1.00 82.62 137 ALA A C 1
ATOM 1035 O O . ALA A 1 137 ? -5.779 -6.356 -12.873 1.00 82.62 137 ALA A O 1
ATOM 1036 N N . THR A 1 138 ? -7.867 -6.792 -13.556 1.00 86.94 138 THR A N 1
ATOM 1037 C CA . THR A 1 138 ? -7.461 -7.527 -14.759 1.00 86.94 138 THR A CA 1
ATOM 1038 C C . THR A 1 138 ? -7.948 -6.793 -16.002 1.00 86.94 138 THR A C 1
ATOM 1040 O O . THR A 1 138 ? -9.117 -6.419 -16.077 1.00 86.94 138 THR A O 1
ATOM 1043 N N . PHE A 1 139 ? -7.061 -6.591 -16.972 1.00 89.69 139 PHE A N 1
ATOM 1044 C CA . PHE A 1 139 ? -7.318 -5.806 -18.180 1.00 89.69 139 PHE A CA 1
ATOM 1045 C C . PHE A 1 139 ? -6.848 -6.560 -19.425 1.00 89.69 139 PHE A C 1
ATOM 1047 O O . PHE A 1 139 ? -5.934 -7.385 -19.351 1.00 89.69 139 PHE A O 1
ATOM 1054 N N . GLN A 1 140 ? -7.423 -6.252 -20.589 1.00 93.25 140 GLN A N 1
ATOM 1055 C CA . GLN A 1 140 ? -6.775 -6.627 -21.851 1.00 93.25 140 GLN A CA 1
ATOM 1056 C C . GLN A 1 140 ? -5.527 -5.774 -21.976 1.00 93.25 140 GLN A C 1
ATOM 1058 O O . GLN A 1 140 ? -5.555 -4.592 -21.624 1.00 93.25 140 GLN A O 1
ATOM 1063 N N . ARG A 1 141 ? -4.429 -6.340 -22.472 1.00 94.44 141 ARG A N 1
ATOM 1064 C CA . ARG A 1 141 ? -3.188 -5.571 -22.595 1.00 94.44 141 ARG A CA 1
ATOM 1065 C C . ARG A 1 141 ? -3.383 -4.310 -23.450 1.00 94.44 141 ARG A C 1
ATOM 1067 O O . ARG A 1 141 ? -2.868 -3.259 -23.091 1.00 94.44 141 ARG A O 1
ATOM 1074 N N . GLU A 1 142 ? -4.229 -4.371 -24.480 1.00 93.00 142 GLU A N 1
ATOM 1075 C CA . GLU A 1 142 ? -4.570 -3.251 -25.367 1.00 93.00 142 GLU A CA 1
ATOM 1076 C C . GLU A 1 142 ? -5.401 -2.139 -24.693 1.00 93.00 142 GLU A C 1
ATOM 1078 O O . GLU A 1 142 ? -5.548 -1.063 -25.266 1.00 93.00 142 GLU A O 1
ATOM 1083 N N . GLN A 1 143 ? -5.934 -2.365 -23.486 1.00 91.44 143 GLN A N 1
ATOM 1084 C CA . GLN A 1 143 ? -6.611 -1.333 -22.684 1.00 91.44 143 GLN A CA 1
ATOM 1085 C C . GLN A 1 143 ? -5.638 -0.479 -21.861 1.00 91.44 143 GLN A C 1
ATOM 1087 O O . GLN A 1 143 ? -6.063 0.498 -21.247 1.00 91.44 143 GLN A O 1
ATOM 1092 N N . GLN A 1 144 ? -4.358 -0.853 -21.803 1.00 92.62 144 GLN A N 1
ATOM 1093 C CA . GLN A 1 144 ? -3.316 -0.098 -21.113 1.00 92.62 144 GLN A CA 1
ATOM 1094 C C . GLN A 1 144 ? -2.449 0.684 -22.099 1.00 92.62 144 GLN A C 1
ATOM 1096 O O . GLN A 1 144 ? -2.419 0.395 -23.295 1.00 92.62 144 GLN A O 1
ATOM 1101 N N . ASP A 1 145 ? -1.686 1.640 -21.567 1.00 92.81 145 ASP A N 1
ATOM 1102 C CA . ASP A 1 145 ? -0.661 2.378 -22.306 1.00 92.81 145 ASP A CA 1
ATOM 1103 C C . ASP A 1 145 ? 0.253 1.411 -23.084 1.00 92.81 145 ASP A C 1
ATOM 1105 O O . ASP A 1 145 ? 0.841 0.484 -22.510 1.00 92.81 145 ASP A O 1
ATOM 1109 N N . THR A 1 146 ? 0.387 1.631 -24.398 1.00 95.31 146 THR A N 1
ATOM 1110 C CA . THR A 1 146 ? 1.132 0.757 -25.317 1.00 95.31 146 THR A CA 1
ATOM 1111 C C . THR A 1 146 ? 2.545 0.455 -24.839 1.00 95.31 146 THR A C 1
ATOM 1113 O O . THR A 1 146 ? 2.986 -0.697 -24.869 1.00 95.31 146 THR A O 1
ATOM 1116 N N . SER A 1 147 ? 3.264 1.471 -24.364 1.00 95.56 147 SER A N 1
ATOM 1117 C CA . SER A 1 147 ? 4.628 1.293 -23.865 1.00 95.56 147 SER A CA 1
ATOM 1118 C C . SER A 1 147 ? 4.672 0.447 -22.593 1.00 95.56 147 SER A C 1
ATOM 1120 O O . SER A 1 147 ? 5.624 -0.315 -22.411 1.00 95.56 147 SER A O 1
ATOM 1122 N N . VAL A 1 148 ? 3.649 0.549 -21.735 1.00 96.00 148 VAL A N 1
ATOM 1123 C CA . VAL A 1 148 ? 3.565 -0.173 -20.458 1.00 96.00 148 VAL A CA 1
ATOM 1124 C C . VAL A 1 148 ? 3.301 -1.651 -20.697 1.00 96.00 148 VAL A C 1
ATOM 1126 O O . VAL A 1 148 ? 4.064 -2.488 -20.211 1.00 96.00 148 VAL A O 1
ATOM 1129 N N . TRP A 1 149 ? 2.270 -2.003 -21.473 1.00 96.12 149 TRP A N 1
ATOM 1130 C CA . TRP A 1 149 ? 1.966 -3.420 -21.681 1.00 96.12 149 TRP A CA 1
ATOM 1131 C C . TRP A 1 149 ? 3.048 -4.123 -22.503 1.00 96.12 149 TRP A C 1
ATOM 1133 O O . TRP A 1 149 ? 3.406 -5.262 -22.198 1.00 96.12 149 TRP A O 1
ATOM 1143 N N . LYS A 1 150 ? 3.647 -3.448 -23.492 1.00 97.19 150 LYS A N 1
ATOM 1144 C CA . LYS A 1 150 ? 4.774 -4.022 -24.237 1.00 97.19 150 LYS A CA 1
ATOM 1145 C C . LYS A 1 150 ? 5.980 -4.258 -23.335 1.00 97.19 150 LYS A C 1
ATOM 1147 O O . LYS A 1 150 ? 6.623 -5.299 -23.428 1.00 97.19 150 LYS A O 1
ATOM 1152 N N . ALA A 1 151 ? 6.289 -3.314 -22.445 1.00 97.75 151 ALA A N 1
ATOM 1153 C CA . ALA A 1 151 ? 7.350 -3.496 -21.459 1.00 97.75 151 ALA A CA 1
ATOM 1154 C C . ALA A 1 151 ? 7.053 -4.688 -20.532 1.00 97.75 151 ALA A C 1
ATOM 1156 O O . ALA A 1 151 ? 7.939 -5.507 -20.297 1.00 97.75 151 ALA A O 1
ATOM 1157 N N . ALA A 1 152 ? 5.804 -4.848 -20.081 1.00 97.50 152 ALA A N 1
ATOM 1158 C CA . ALA A 1 152 ? 5.383 -5.966 -19.237 1.00 97.50 152 ALA A CA 1
ATOM 1159 C C . ALA A 1 152 ? 5.676 -7.343 -19.867 1.00 97.50 152 ALA A C 1
ATOM 1161 O O . ALA A 1 152 ? 6.226 -8.216 -19.195 1.00 97.50 152 ALA A O 1
ATOM 1162 N N . TRP A 1 153 ? 5.389 -7.523 -21.162 1.00 97.75 153 TRP A N 1
ATOM 1163 C CA . TRP A 1 153 ? 5.655 -8.779 -21.887 1.00 97.75 153 TRP A CA 1
ATOM 1164 C C . TRP A 1 153 ? 7.135 -9.047 -22.161 1.00 97.75 153 TRP A C 1
ATOM 1166 O O . TRP A 1 153 ? 7.484 -10.149 -22.567 1.00 97.75 153 TRP A O 1
ATOM 1176 N N . ARG A 1 154 ? 8.016 -8.072 -21.936 1.00 98.12 154 ARG A N 1
ATOM 1177 C CA . ARG A 1 154 ? 9.462 -8.192 -22.185 1.00 98.12 154 ARG A CA 1
ATOM 1178 C C . ARG A 1 154 ? 10.287 -8.374 -20.915 1.00 98.12 154 ARG A C 1
ATOM 1180 O O . ARG A 1 154 ? 11.493 -8.626 -20.987 1.00 98.12 154 ARG A O 1
ATOM 1187 N N . LEU A 1 155 ? 9.650 -8.239 -19.755 1.00 98.31 155 LEU A N 1
ATOM 1188 C CA . LEU A 1 155 ? 10.273 -8.453 -18.455 1.00 98.31 155 LEU A CA 1
ATOM 1189 C C . LEU A 1 155 ? 10.219 -9.921 -18.058 1.00 98.31 155 LEU A C 1
ATOM 1191 O O . LEU A 1 155 ? 9.230 -10.607 -18.307 1.00 98.31 155 LEU A O 1
ATOM 1195 N N . ARG A 1 156 ? 11.252 -10.398 -17.369 1.00 97.88 156 ARG A N 1
ATOM 1196 C CA . ARG A 1 156 ? 11.232 -11.687 -16.657 1.00 97.88 156 ARG A CA 1
ATOM 1197 C C . ARG A 1 156 ? 10.615 -11.525 -15.260 1.00 97.88 156 ARG A C 1
ATOM 1199 O O . ARG A 1 156 ? 10.617 -10.415 -14.736 1.00 97.88 156 ARG A O 1
ATOM 1206 N N . PRO A 1 157 ? 10.089 -12.594 -14.633 1.00 97.75 157 PRO A N 1
ATOM 1207 C CA . PRO A 1 157 ? 9.631 -12.535 -13.244 1.00 97.75 157 PRO A CA 1
ATOM 1208 C C . PRO A 1 157 ? 10.676 -11.912 -12.306 1.00 97.75 157 PRO A C 1
ATOM 1210 O O . PRO A 1 157 ? 11.854 -12.256 -12.372 1.00 97.75 157 PRO A O 1
ATOM 1213 N N . GLY A 1 158 ? 10.245 -10.973 -11.466 1.00 96.12 158 GLY A N 1
ATOM 1214 C CA . GLY A 1 158 ? 11.082 -10.197 -10.550 1.00 96.12 158 GLY A CA 1
ATOM 1215 C C . GLY A 1 158 ? 11.850 -9.032 -11.188 1.00 96.12 158 GLY A C 1
ATOM 1216 O O . GLY A 1 158 ? 12.392 -8.205 -10.457 1.00 96.12 158 GLY A O 1
ATOM 1217 N N . GLU A 1 159 ? 11.904 -8.928 -12.519 1.00 98.12 159 GLU A N 1
ATOM 1218 C CA . GLU A 1 159 ? 12.676 -7.893 -13.209 1.00 98.12 159 GLU A CA 1
ATOM 1219 C C . GLU A 1 159 ? 12.009 -6.512 -13.109 1.00 98.12 159 GLU A C 1
ATOM 1221 O O . GLU A 1 159 ? 10.789 -6.387 -13.236 1.00 98.12 159 GLU A O 1
ATOM 1226 N N . ILE A 1 160 ? 12.835 -5.474 -12.923 1.00 98.56 160 ILE A N 1
ATOM 1227 C CA . ILE A 1 160 ? 12.436 -4.061 -12.947 1.00 98.56 160 ILE A CA 1
ATOM 1228 C C . ILE A 1 160 ? 12.646 -3.486 -14.352 1.00 98.56 160 ILE A C 1
ATOM 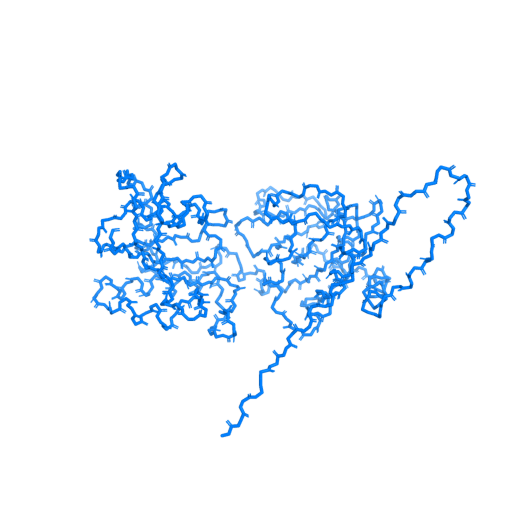1230 O O . ILE A 1 160 ? 13.755 -3.560 -14.891 1.00 98.56 160 ILE A O 1
ATOM 1234 N N . GLY A 1 161 ? 11.604 -2.870 -14.903 1.00 98.25 161 GLY A N 1
ATOM 1235 C CA . GLY A 1 161 ? 11.604 -2.152 -16.171 1.00 98.25 161 GLY A CA 1
ATOM 1236 C C . GLY A 1 161 ? 11.364 -0.652 -16.009 1.00 98.25 161 GLY A C 1
ATOM 1237 O O . GLY A 1 161 ? 10.699 -0.207 -15.073 1.00 98.25 161 GLY A O 1
ATOM 1238 N N . ALA A 1 162 ? 11.899 0.112 -16.958 1.00 98.31 162 ALA A N 1
ATOM 1239 C CA . ALA A 1 162 ? 11.647 1.538 -17.125 1.00 98.31 162 ALA A CA 1
ATOM 1240 C C . ALA A 1 162 ? 10.715 1.761 -18.325 1.00 98.31 162 ALA A C 1
ATOM 1242 O O . ALA A 1 162 ? 10.827 1.070 -19.341 1.00 98.31 162 ALA A O 1
ATOM 1243 N N . VAL A 1 163 ? 9.805 2.728 -18.212 1.00 97.62 163 VAL A N 1
ATOM 1244 C CA . VAL A 1 163 ? 8.937 3.175 -19.307 1.00 97.62 163 VAL A CA 1
ATOM 1245 C C . VAL A 1 163 ? 8.960 4.697 -19.354 1.00 97.62 163 VAL A C 1
ATOM 1247 O O . VAL A 1 163 ? 8.540 5.369 -18.409 1.00 97.62 163 VAL A O 1
ATOM 1250 N N . GLU A 1 164 ? 9.458 5.240 -20.460 1.00 95.81 164 GLU A N 1
ATOM 1251 C CA . GLU A 1 164 ? 9.438 6.677 -20.718 1.00 95.81 164 GLU A CA 1
ATOM 1252 C C . GLU A 1 164 ? 8.035 7.178 -21.057 1.00 95.81 164 GLU A C 1
ATOM 1254 O O . GLU A 1 164 ? 7.184 6.431 -21.549 1.00 95.81 164 GLU A O 1
ATOM 1259 N N . LYS A 1 165 ? 7.822 8.478 -20.849 1.00 91.69 165 LYS A N 1
ATOM 1260 C CA . LYS A 1 165 ? 6.651 9.182 -21.359 1.00 91.69 165 LYS A CA 1
ATOM 1261 C C . LYS A 1 165 ? 6.736 9.325 -22.879 1.00 91.69 165 LYS A C 1
ATOM 1263 O O . LYS A 1 165 ? 7.660 9.940 -23.401 1.00 91.69 165 LYS A O 1
ATOM 1268 N N . HIS A 1 166 ? 5.691 8.893 -23.569 1.00 91.31 166 HIS A N 1
ATOM 1269 C CA . HIS A 1 166 ? 5.473 9.133 -24.990 1.00 91.31 166 HIS A CA 1
ATOM 1270 C C . HIS A 1 166 ? 4.054 9.667 -25.188 1.00 91.31 166 HIS A C 1
ATOM 1272 O O . HIS A 1 166 ? 3.115 9.172 -24.572 1.00 91.31 166 HIS A O 1
ATOM 1278 N N . HIS A 1 167 ? 3.866 10.686 -26.031 1.00 86.25 167 HIS A N 1
ATOM 1279 C CA . HIS A 1 167 ? 2.556 11.341 -26.185 1.00 86.25 167 HIS A CA 1
ATOM 1280 C C . HIS A 1 167 ? 1.471 10.404 -26.729 1.00 86.25 167 HIS A C 1
ATOM 1282 O O . HIS A 1 167 ? 0.299 10.637 -26.458 1.00 86.25 167 HIS A O 1
ATOM 1288 N N . GLN A 1 168 ? 1.853 9.372 -27.485 1.00 87.25 168 GLN A N 1
ATOM 1289 C CA . GLN A 1 168 ? 0.929 8.368 -28.022 1.00 87.25 168 GLN A CA 1
ATOM 1290 C C . GLN A 1 168 ? 0.878 7.093 -27.180 1.00 87.25 168 GLN A C 1
ATOM 1292 O O . GLN A 1 168 ? -0.203 6.564 -26.950 1.00 87.25 168 GLN A O 1
ATOM 1297 N N . ASP A 1 169 ? 2.030 6.598 -26.728 1.00 87.69 169 ASP A N 1
ATOM 1298 C CA . ASP A 1 169 ? 2.127 5.233 -26.192 1.00 87.69 169 ASP A CA 1
ATOM 1299 C C . ASP A 1 169 ? 2.138 5.161 -24.663 1.00 87.69 169 ASP A C 1
ATOM 1301 O O . ASP A 1 169 ? 1.928 4.089 -24.100 1.00 87.69 169 ASP A O 1
ATOM 1305 N N . SER A 1 170 ? 2.410 6.274 -23.988 1.00 87.06 170 SER A N 1
ATOM 1306 C CA . SER A 1 170 ? 2.408 6.392 -22.525 1.00 87.06 170 SER A CA 1
ATOM 1307 C C . SER A 1 170 ? 2.068 7.826 -22.107 1.00 87.06 170 SER A C 1
ATOM 1309 O O . SER A 1 170 ? 2.859 8.498 -21.429 1.00 87.06 170 SER A O 1
ATOM 1311 N N . PRO A 1 171 ? 0.901 8.350 -22.531 1.00 88.31 171 PRO A N 1
ATOM 1312 C CA . PRO A 1 171 ? 0.521 9.731 -22.247 1.00 88.31 171 PRO A CA 1
ATOM 1313 C C . PRO A 1 171 ? 0.388 9.992 -20.741 1.00 88.31 171 PRO A C 1
ATOM 1315 O O . PRO A 1 171 ? 0.545 11.134 -20.304 1.00 88.31 171 PRO A O 1
ATOM 1318 N N . GLY A 1 172 ? 0.150 8.937 -19.949 1.00 85.50 172 GLY A N 1
ATOM 1319 C CA . GLY A 1 172 ? 0.003 9.004 -18.499 1.00 85.50 172 GLY A CA 1
ATOM 1320 C C . GLY A 1 172 ? 1.264 9.427 -17.743 1.00 85.50 172 GLY A C 1
ATOM 1321 O O . GLY A 1 172 ? 1.137 9.873 -16.607 1.00 85.50 172 GLY A O 1
ATOM 1322 N N . GLY A 1 173 ? 2.458 9.356 -18.344 1.00 93.75 173 GLY A N 1
ATOM 1323 C CA . GLY A 1 173 ? 3.708 9.811 -17.730 1.00 93.75 173 GLY A CA 1
ATOM 1324 C C . GLY A 1 173 ? 4.821 8.768 -17.758 1.00 93.75 173 GLY A C 1
ATOM 1325 O O . GLY A 1 173 ? 4.931 7.987 -18.699 1.00 93.75 173 GLY A O 1
ATOM 1326 N N . TYR A 1 174 ? 5.669 8.801 -16.733 1.00 96.44 174 TYR A N 1
ATOM 1327 C CA . TYR A 1 174 ? 6.787 7.874 -16.569 1.00 96.44 174 TYR A CA 1
ATOM 1328 C C . TYR A 1 174 ? 6.378 6.709 -15.672 1.00 96.44 174 TYR A C 1
ATOM 1330 O O . TYR A 1 174 ? 5.650 6.908 -14.693 1.00 96.44 174 TYR A O 1
ATOM 1338 N N . TYR A 1 175 ? 6.878 5.509 -15.973 1.00 97.31 175 TYR A N 1
ATOM 1339 C CA . TYR A 1 175 ? 6.622 4.333 -15.148 1.00 97.31 175 TYR A CA 1
ATOM 1340 C C . TYR A 1 175 ? 7.909 3.613 -14.763 1.00 97.31 175 TYR A C 1
ATOM 1342 O O . TYR A 1 175 ? 8.816 3.415 -15.575 1.00 97.31 175 TYR A O 1
ATOM 1350 N N . VAL A 1 176 ? 7.937 3.154 -13.516 1.00 98.31 176 VAL A N 1
ATOM 1351 C CA . VAL A 1 176 ? 8.829 2.090 -13.056 1.00 98.31 176 VAL A CA 1
ATOM 1352 C C . VAL A 1 176 ? 7.945 0.878 -12.830 1.00 98.31 176 VAL A C 1
ATOM 1354 O O . VAL A 1 176 ? 6.999 0.958 -12.049 1.00 98.31 176 VAL A O 1
ATOM 1357 N N . ILE A 1 177 ? 8.215 -0.227 -13.516 1.00 98.00 177 ILE A N 1
ATOM 1358 C CA . ILE A 1 177 ? 7.384 -1.432 -13.428 1.00 98.00 177 ILE A CA 1
ATOM 1359 C C . ILE A 1 177 ? 8.208 -2.627 -12.962 1.00 98.00 177 ILE A C 1
ATOM 1361 O O . ILE A 1 177 ? 9.402 -2.712 -13.233 1.00 98.00 177 ILE A O 1
ATOM 1365 N N . ARG A 1 178 ? 7.567 -3.571 -12.283 1.00 97.75 178 ARG A N 1
ATOM 1366 C CA . ARG A 1 178 ? 8.144 -4.851 -11.876 1.00 97.75 178 ARG A CA 1
ATOM 1367 C C . ARG A 1 178 ? 7.229 -5.966 -12.343 1.00 97.75 178 ARG A C 1
ATOM 1369 O O . ARG A 1 178 ? 6.032 -5.917 -12.078 1.00 97.75 178 ARG A O 1
ATOM 1376 N N . ARG A 1 179 ? 7.763 -6.990 -13.006 1.00 97.19 179 ARG A N 1
ATOM 1377 C CA . ARG A 1 179 ? 6.963 -8.185 -13.305 1.00 97.19 179 ARG A CA 1
ATOM 1378 C C . ARG A 1 179 ? 6.900 -9.075 -12.070 1.00 97.19 179 ARG A C 1
ATOM 1380 O O . ARG A 1 179 ? 7.942 -9.461 -11.548 1.00 97.19 179 ARG A O 1
ATOM 1387 N N . LEU A 1 180 ? 5.700 -9.429 -11.628 1.00 94.69 180 LEU A N 1
ATOM 1388 C CA . LEU A 1 180 ? 5.525 -10.368 -10.522 1.00 94.69 180 LEU A CA 1
ATOM 1389 C C . LEU A 1 180 ? 5.714 -11.807 -11.011 1.00 94.69 180 LEU A C 1
ATOM 1391 O O . LEU A 1 180 ? 5.371 -12.148 -12.149 1.00 94.69 180 LEU A O 1
ATOM 1395 N N . SER A 1 181 ? 6.281 -12.653 -10.157 1.00 93.44 181 SER A N 1
ATOM 1396 C CA . SER A 1 181 ? 6.276 -14.099 -10.373 1.00 93.44 181 SER A CA 1
ATOM 1397 C C . SER A 1 181 ? 4.878 -14.689 -10.180 1.00 93.44 181 SER A C 1
ATOM 1399 O O . SER A 1 181 ? 3.986 -14.072 -9.597 1.00 93.44 181 SER A O 1
ATOM 1401 N N . GLU A 1 182 ? 4.673 -15.908 -10.679 1.00 87.94 182 GLU A N 1
ATOM 1402 C CA . GLU A 1 182 ? 3.417 -16.619 -10.447 1.00 87.94 182 GLU A CA 1
ATOM 1403 C C . GLU A 1 182 ? 3.193 -16.912 -8.959 1.00 87.94 182 GLU A C 1
ATOM 1405 O O . GLU A 1 182 ? 2.079 -16.743 -8.472 1.00 87.94 182 GLU A O 1
ATOM 1410 N N . GLU A 1 183 ? 4.250 -17.268 -8.228 1.00 87.38 183 GLU A N 1
ATOM 1411 C CA . GLU A 1 183 ? 4.195 -17.471 -6.781 1.00 87.38 183 GLU A CA 1
ATOM 1412 C C . GLU A 1 183 ? 3.732 -16.199 -6.054 1.00 87.38 183 GLU A C 1
ATOM 1414 O O . GLU A 1 183 ? 2.789 -16.247 -5.268 1.00 87.38 183 GLU A O 1
ATOM 1419 N N . GLU A 1 184 ? 4.334 -15.047 -6.365 1.00 87.12 184 GLU A N 1
ATOM 1420 C CA . GLU A 1 184 ? 3.934 -13.747 -5.809 1.00 87.12 184 GLU A CA 1
ATOM 1421 C C . GLU A 1 184 ? 2.486 -13.385 -6.155 1.00 87.12 184 GLU A C 1
ATOM 1423 O O . GLU A 1 184 ? 1.767 -12.868 -5.307 1.00 87.12 184 GLU A O 1
ATOM 1428 N N . ARG A 1 185 ? 2.037 -13.669 -7.383 1.00 83.94 185 ARG A N 1
ATOM 1429 C CA . ARG A 1 185 ? 0.651 -13.426 -7.811 1.00 83.94 185 ARG A CA 1
ATOM 1430 C C . ARG A 1 185 ? -0.339 -14.300 -7.043 1.00 83.94 185 ARG A C 1
ATOM 1432 O O . ARG A 1 185 ? -1.411 -13.833 -6.665 1.00 83.94 185 ARG A O 1
ATOM 1439 N N . LEU A 1 186 ? -0.012 -15.577 -6.852 1.00 79.31 186 LEU A N 1
ATOM 1440 C CA . LEU A 1 186 ? -0.881 -16.526 -6.159 1.00 79.31 186 LEU A CA 1
ATOM 1441 C C . LEU A 1 186 ? -0.968 -16.223 -4.662 1.00 79.31 186 LEU A C 1
ATOM 1443 O O . LEU A 1 186 ? -2.050 -16.376 -4.098 1.00 79.31 186 LEU A O 1
ATOM 1447 N N . LYS A 1 187 ? 0.122 -15.754 -4.044 1.00 73.38 187 LYS A N 1
ATOM 1448 C CA . LYS A 1 187 ? 0.147 -15.338 -2.633 1.00 73.38 187 LYS A CA 1
ATOM 1449 C C . LYS A 1 187 ? -0.742 -14.136 -2.332 1.00 73.38 187 LYS A C 1
ATOM 1451 O O . LYS A 1 187 ? -1.184 -13.989 -1.203 1.00 73.38 187 LYS A O 1
ATOM 1456 N N . ASP A 1 188 ? -1.048 -13.302 -3.317 1.00 69.12 188 ASP A N 1
ATOM 1457 C CA . ASP A 1 188 ? -1.854 -12.101 -3.086 1.00 69.12 188 ASP A CA 1
ATOM 1458 C C . ASP A 1 188 ? -3.357 -12.333 -3.296 1.00 69.12 188 ASP A C 1
ATOM 1460 O O . ASP A 1 188 ? -4.159 -11.437 -3.030 1.00 69.12 188 ASP A O 1
ATOM 1464 N N . ASN A 1 189 ? -3.752 -13.502 -3.814 1.00 67.00 189 ASN A N 1
ATOM 1465 C CA . ASN A 1 189 ? -5.143 -13.811 -4.120 1.00 67.00 189 ASN A CA 1
ATOM 1466 C C . ASN A 1 189 ? -5.891 -14.259 -2.852 1.00 67.00 189 ASN A C 1
ATOM 1468 O O . ASN A 1 189 ? -5.599 -15.342 -2.343 1.00 67.00 189 ASN A O 1
ATOM 1472 N N . PRO A 1 190 ? -6.927 -13.523 -2.403 1.00 62.03 190 PRO A N 1
ATOM 1473 C CA . PRO A 1 190 ? -7.707 -13.906 -1.232 1.00 62.03 190 PRO A CA 1
ATOM 1474 C C . PRO A 1 190 ? -8.344 -15.293 -1.304 1.00 62.03 190 PRO A C 1
ATOM 1476 O O . PRO A 1 190 ? -8.557 -15.919 -0.271 1.00 62.03 190 PRO A O 1
ATOM 1479 N N . ALA A 1 191 ? -8.626 -15.788 -2.513 1.00 60.22 191 ALA A N 1
ATOM 1480 C CA . ALA A 1 191 ? -9.179 -17.124 -2.722 1.00 60.22 191 ALA A CA 1
ATOM 1481 C C . ALA A 1 191 ? -8.173 -18.257 -2.448 1.00 60.22 191 ALA A C 1
ATOM 1483 O O . ALA A 1 191 ? -8.581 -19.406 -2.316 1.00 60.22 191 ALA A O 1
ATOM 1484 N N . ASN A 1 192 ? -6.876 -17.941 -2.388 1.00 64.06 192 ASN A N 1
ATOM 1485 C CA . ASN A 1 192 ? -5.808 -18.898 -2.107 1.00 64.06 192 ASN A CA 1
ATOM 1486 C C . ASN A 1 192 ? -5.421 -18.932 -0.624 1.00 64.06 192 ASN A C 1
ATOM 1488 O O . ASN A 1 192 ? -4.546 -19.709 -0.248 1.00 64.06 192 ASN A O 1
ATOM 1492 N N . PHE A 1 193 ? -6.019 -18.082 0.211 1.00 67.31 193 PHE A N 1
ATOM 1493 C CA . PHE A 1 193 ? -5.789 -18.138 1.646 1.00 67.31 193 PHE A CA 1
ATOM 1494 C C . PHE A 1 193 ? -6.547 -19.315 2.245 1.00 67.31 193 PHE A C 1
ATOM 1496 O O . PHE A 1 193 ? -7.701 -19.565 1.887 1.00 67.31 193 PHE A O 1
ATOM 1503 N N . ASP A 1 194 ? -5.894 -20.017 3.171 1.00 67.81 194 ASP A N 1
ATOM 1504 C CA . ASP A 1 194 ? -6.565 -21.017 3.990 1.00 67.81 194 ASP A CA 1
ATOM 1505 C C . ASP A 1 194 ? -7.822 -20.404 4.625 1.00 67.81 194 ASP A C 1
ATOM 1507 O O . ASP A 1 194 ? -7.849 -19.200 4.928 1.00 67.81 194 ASP A O 1
ATOM 1511 N N . PRO A 1 195 ? -8.885 -21.203 4.828 1.00 65.44 195 PRO A N 1
ATOM 1512 C CA . PRO A 1 195 ? -10.067 -20.719 5.518 1.00 65.44 195 PRO A CA 1
ATOM 1513 C C . PRO A 1 195 ? -9.650 -20.071 6.846 1.00 65.44 195 PRO A C 1
ATOM 1515 O O . PRO A 1 195 ? -8.774 -20.601 7.538 1.00 65.44 195 PRO A O 1
ATOM 1518 N N . PRO A 1 196 ? -10.246 -18.919 7.203 1.00 74.00 196 PRO A N 1
ATOM 1519 C CA . PRO A 1 196 ? -9.814 -18.155 8.360 1.00 74.00 196 PRO A CA 1
ATOM 1520 C C . PRO A 1 196 ? -9.851 -19.042 9.602 1.00 74.00 196 PRO A C 1
ATOM 1522 O O . PRO A 1 196 ? -10.868 -19.676 9.895 1.00 74.00 196 PRO A O 1
ATOM 1525 N N . ASN A 1 197 ? -8.736 -19.089 10.334 1.00 88.12 197 ASN A N 1
ATOM 1526 C CA . ASN A 1 197 ? -8.715 -19.746 11.633 1.00 88.12 197 ASN A CA 1
ATOM 1527 C C . ASN A 1 197 ? -9.704 -19.047 12.591 1.00 88.12 197 ASN A C 1
ATOM 1529 O O . ASN A 1 197 ? -10.206 -17.951 12.316 1.00 88.12 197 ASN A O 1
ATOM 1533 N N . ALA A 1 198 ? -9.992 -19.676 13.733 1.00 94.19 198 ALA A N 1
ATOM 1534 C CA . ALA A 1 198 ? -10.977 -19.152 14.681 1.00 94.19 198 ALA A CA 1
ATOM 1535 C C . ALA A 1 198 ? -10.674 -17.710 15.138 1.00 94.19 198 ALA A C 1
ATOM 1537 O O . ALA A 1 198 ? -11.603 -16.923 15.318 1.00 94.19 198 ALA A O 1
ATOM 1538 N N . HIS A 1 199 ? -9.393 -17.335 15.264 1.00 95.75 199 HIS A N 1
ATOM 1539 C CA . HIS A 1 199 ? -9.003 -15.970 15.621 1.00 95.75 199 HIS A CA 1
ATOM 1540 C C . HIS A 1 199 ? -9.356 -14.975 14.512 1.00 95.75 199 HIS A C 1
ATOM 1542 O O . HIS A 1 199 ? -9.951 -13.941 14.802 1.00 95.75 199 HIS A O 1
ATOM 1548 N N . VAL A 1 200 ? -9.048 -15.280 13.246 1.00 93.38 200 VAL A N 1
ATOM 1549 C CA . VAL A 1 200 ? -9.382 -14.402 12.108 1.00 93.38 200 VAL A CA 1
ATOM 1550 C C . VAL A 1 200 ? -10.895 -14.251 11.961 1.00 93.38 200 VAL A C 1
ATOM 1552 O O . VAL A 1 200 ? -11.382 -13.143 11.736 1.00 93.38 200 VAL A O 1
ATOM 1555 N N . ALA A 1 201 ? -11.655 -1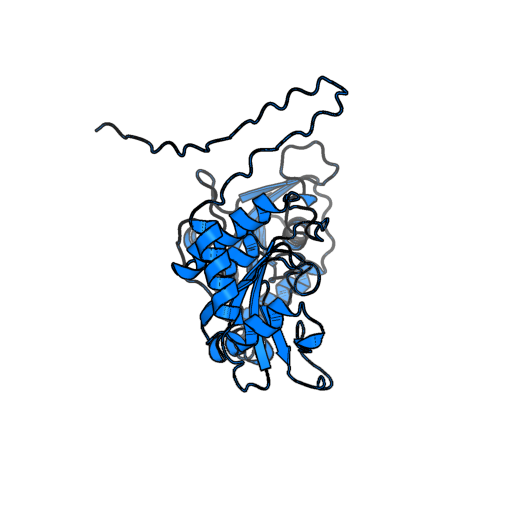5.338 12.129 1.00 93.31 201 ALA A N 1
ATOM 1556 C CA . ALA A 1 201 ? -13.114 -15.282 12.100 1.00 93.31 201 ALA A CA 1
ATOM 1557 C C . ALA A 1 201 ? -13.660 -14.324 13.175 1.00 93.31 201 ALA A C 1
ATOM 1559 O O . ALA A 1 201 ? -14.430 -13.421 12.846 1.00 93.31 201 ALA A O 1
ATOM 1560 N N . LYS A 1 202 ? -13.189 -14.454 14.424 1.00 96.44 202 LYS A N 1
ATOM 1561 C CA . LYS A 1 202 ? -13.583 -13.573 15.533 1.00 96.44 202 LYS A CA 1
ATOM 1562 C C . LYS A 1 202 ? -13.157 -12.121 15.311 1.00 96.44 202 LYS A C 1
ATOM 1564 O O . LYS A 1 202 ? -13.944 -11.211 15.537 1.00 96.44 202 LYS A O 1
ATOM 1569 N N . TYR A 1 203 ? -11.937 -11.902 14.822 1.00 96.38 203 TYR A N 1
ATOM 1570 C CA . TYR A 1 203 ? -11.403 -10.575 14.512 1.00 96.38 203 TYR A CA 1
ATOM 1571 C C . TYR A 1 203 ? -12.269 -9.838 13.477 1.00 96.38 203 TYR A C 1
ATOM 1573 O O . TYR A 1 203 ? -12.613 -8.671 13.666 1.00 96.38 203 TYR A O 1
ATOM 1581 N N . ARG A 1 204 ? -12.681 -10.532 12.405 1.00 94.75 204 ARG A N 1
ATOM 1582 C CA . ARG A 1 204 ? -13.590 -9.989 11.382 1.00 94.75 204 ARG A CA 1
ATOM 1583 C C . ARG A 1 204 ? -14.994 -9.730 11.919 1.00 94.75 204 ARG A C 1
ATOM 1585 O O . ARG A 1 204 ? -15.556 -8.677 11.622 1.00 94.75 204 ARG A O 1
ATOM 1592 N N . GLU A 1 205 ? -15.543 -10.662 12.696 1.00 95.88 205 GLU A N 1
ATOM 1593 C CA . GLU A 1 205 ? -16.855 -10.516 13.337 1.00 95.88 205 GLU A CA 1
ATOM 1594 C C . GLU A 1 205 ? -16.893 -9.275 14.238 1.00 95.88 205 GLU A C 1
ATOM 1596 O O . GLU A 1 205 ? -17.769 -8.425 14.082 1.00 95.88 205 GLU A O 1
ATOM 1601 N N . ASP A 1 206 ? -15.902 -9.117 15.117 1.00 98.00 206 ASP A N 1
ATOM 1602 C CA . ASP A 1 206 ? -15.820 -7.979 16.034 1.00 98.00 206 ASP A CA 1
ATOM 1603 C C . ASP A 1 206 ? -15.598 -6.658 15.298 1.00 98.00 206 ASP A C 1
ATOM 1605 O O . ASP A 1 206 ? -16.184 -5.640 15.671 1.00 98.00 206 ASP A O 1
ATOM 1609 N N . ALA A 1 207 ? -14.807 -6.659 14.220 1.00 96.81 207 ALA A N 1
ATOM 1610 C CA . ALA A 1 207 ? -14.600 -5.466 13.404 1.00 96.81 207 ALA A CA 1
ATOM 1611 C C . ALA A 1 207 ? -15.901 -5.044 12.708 1.00 96.81 207 ALA A C 1
ATOM 1613 O O . ALA A 1 207 ? -16.251 -3.861 12.684 1.00 96.81 207 ALA A O 1
ATOM 1614 N N . GLN A 1 208 ? -16.658 -6.010 12.179 1.00 94.88 208 GLN A N 1
ATOM 1615 C CA . GLN A 1 208 ? -17.967 -5.753 11.588 1.00 94.88 208 GLN A CA 1
ATOM 1616 C C . GLN A 1 208 ? -18.959 -5.243 12.641 1.00 94.88 208 GLN A C 1
ATOM 1618 O O . GLN A 1 208 ? -19.651 -4.246 12.394 1.00 94.88 208 GLN A O 1
ATOM 1623 N N . ALA A 1 209 ? -18.994 -5.874 13.817 1.00 97.62 209 ALA A N 1
ATOM 1624 C CA . ALA A 1 209 ? -19.838 -5.465 14.931 1.00 97.62 209 ALA A CA 1
ATOM 1625 C C . ALA A 1 209 ? -19.523 -4.027 15.361 1.00 97.62 209 ALA A C 1
ATOM 1627 O O . ALA A 1 209 ? -20.435 -3.204 15.413 1.00 97.62 209 ALA A O 1
ATOM 1628 N N . LEU A 1 210 ? -18.244 -3.693 15.574 1.00 98.00 210 LEU A N 1
ATOM 1629 C CA . LEU A 1 210 ? -17.790 -2.339 15.896 1.00 98.00 210 LEU A CA 1
ATOM 1630 C C . LEU A 1 210 ? -18.173 -1.341 14.800 1.00 98.00 210 LEU A C 1
ATOM 1632 O O . LEU A 1 210 ? -18.692 -0.271 15.104 1.00 98.00 210 LEU A O 1
ATOM 1636 N N . SER A 1 211 ? -17.975 -1.688 13.525 1.00 94.56 211 SER A N 1
ATOM 1637 C CA . SER A 1 211 ? -18.286 -0.798 12.398 1.00 94.56 211 SER A CA 1
ATOM 1638 C C . SER A 1 211 ? -19.774 -0.448 12.274 1.00 94.56 211 SER A C 1
ATOM 1640 O O . SER A 1 211 ? -20.110 0.576 11.681 1.00 94.56 211 SER A O 1
ATOM 1642 N N . SER A 1 212 ? -20.647 -1.279 12.848 1.00 96.56 212 SER A N 1
ATOM 1643 C CA . SER A 1 212 ? -22.102 -1.113 12.816 1.00 96.56 212 SER A CA 1
ATOM 1644 C C . SER A 1 212 ? -22.648 -0.353 14.029 1.00 96.56 212 SER A C 1
ATOM 1646 O O . SER A 1 212 ? -23.838 -0.041 14.065 1.00 96.56 212 SER A O 1
ATOM 1648 N N . ARG A 1 213 ? -21.813 -0.065 15.037 1.00 97.88 213 ARG A N 1
ATOM 1649 C CA . ARG A 1 213 ? -22.239 0.683 16.224 1.00 97.88 213 ARG A CA 1
ATOM 1650 C C . ARG A 1 213 ? -22.461 2.162 15.888 1.00 97.88 213 ARG A C 1
ATOM 1652 O O . ARG A 1 213 ? -21.741 2.712 15.050 1.00 97.88 213 ARG A O 1
ATOM 1659 N N . PRO A 1 214 ? -23.420 2.832 16.549 1.00 97.81 214 PRO A N 1
ATOM 1660 C CA . PRO A 1 214 ? -23.488 4.284 16.497 1.00 97.81 214 PRO A CA 1
ATOM 1661 C C . PRO A 1 214 ? -22.217 4.886 17.103 1.00 97.81 214 PRO A C 1
ATOM 1663 O O . PRO A 1 214 ? -21.623 4.331 18.025 1.00 97.81 214 PRO A O 1
ATOM 1666 N N . GLU A 1 215 ? -21.809 6.032 16.577 1.00 97.06 215 GLU A N 1
ATOM 1667 C CA . GLU A 1 215 ? -20.732 6.820 17.169 1.00 97.06 215 GLU A CA 1
ATOM 1668 C C . GLU A 1 215 ? -21.235 7.525 18.430 1.00 97.06 215 GLU A C 1
ATOM 1670 O O . GLU A 1 215 ? -22.379 7.985 18.487 1.00 97.06 215 GLU A O 1
ATOM 1675 N N . HIS A 1 216 ? -20.379 7.633 19.441 1.00 94.38 216 HIS A N 1
ATOM 1676 C CA . HIS A 1 216 ? -20.643 8.488 20.589 1.00 94.38 216 HIS A CA 1
ATOM 1677 C C . HIS A 1 216 ? -20.411 9.964 20.228 1.00 94.38 216 HIS A C 1
ATOM 1679 O O . HIS A 1 216 ? -19.747 10.295 19.249 1.00 94.38 216 HIS A O 1
ATOM 1685 N N . ASN A 1 217 ? -20.872 10.882 21.072 1.00 94.50 217 ASN A N 1
ATOM 1686 C CA . ASN A 1 217 ? -20.818 12.327 20.825 1.00 94.50 217 ASN A CA 1
ATOM 1687 C C . ASN A 1 217 ? -19.622 13.054 21.474 1.00 94.50 217 ASN A C 1
ATOM 1689 O O . ASN A 1 217 ? -19.667 14.273 21.615 1.00 94.50 217 ASN A O 1
ATOM 1693 N N . ALA A 1 218 ? -18.575 12.342 21.907 1.00 95.75 218 ALA A N 1
ATOM 1694 C CA . ALA A 1 218 ? -17.391 12.984 22.477 1.00 95.75 218 ALA A CA 1
ATOM 1695 C C . ALA A 1 218 ? -16.741 13.953 21.472 1.00 95.75 218 ALA A C 1
ATOM 1697 O O . ALA A 1 218 ? -16.500 13.594 20.322 1.00 95.75 218 ALA A O 1
ATOM 1698 N N . GLU A 1 219 ? -16.407 15.167 21.908 1.00 95.81 219 GLU A N 1
ATOM 1699 C CA . GLU A 1 219 ? -15.719 16.159 21.062 1.00 95.81 219 GLU A CA 1
ATOM 1700 C C . GLU A 1 219 ? -14.243 15.801 20.820 1.00 95.81 219 GLU A C 1
ATOM 1702 O O . GLU A 1 219 ? -13.627 16.254 19.852 1.00 95.81 219 GLU A O 1
ATOM 1707 N N . ARG A 1 220 ? -13.681 14.974 21.706 1.00 97.88 220 ARG A N 1
ATOM 1708 C CA . ARG A 1 220 ? -12.282 14.556 21.733 1.00 97.88 220 ARG A CA 1
ATOM 1709 C C . ARG A 1 220 ? -12.183 13.119 22.225 1.00 97.88 220 ARG A C 1
ATOM 1711 O O . ARG A 1 220 ? -12.852 12.757 23.190 1.00 97.88 220 ARG A O 1
ATOM 1718 N N . VAL A 1 221 ? -11.309 12.340 21.600 1.00 98.25 221 VAL A N 1
ATOM 1719 C CA . VAL A 1 221 ? -10.931 10.998 22.052 1.00 98.25 221 VAL A CA 1
ATOM 1720 C C . VAL A 1 221 ? -9.421 10.875 22.106 1.00 98.25 221 VAL A C 1
ATOM 1722 O O . VAL A 1 221 ? -8.687 11.536 21.362 1.00 98.25 221 VAL A O 1
ATOM 1725 N N . LYS A 1 222 ? -8.945 9.983 22.964 1.00 97.81 222 LYS A N 1
ATOM 1726 C CA . LYS A 1 222 ? -7.550 9.559 22.959 1.00 97.81 222 LYS A CA 1
ATOM 1727 C C . LYS A 1 222 ? -7.500 8.067 22.748 1.00 97.81 222 LYS A C 1
ATOM 1729 O O . LYS A 1 222 ? -8.166 7.318 23.455 1.00 97.81 222 LYS A O 1
ATOM 1734 N N . VAL A 1 223 ? -6.689 7.628 21.800 1.00 97.56 223 VAL A N 1
ATOM 1735 C CA . VAL A 1 223 ? -6.540 6.213 21.476 1.00 97.56 223 VAL A CA 1
ATOM 1736 C C . VAL A 1 223 ? -5.079 5.811 21.479 1.00 97.56 223 VAL A C 1
ATOM 1738 O O . VAL A 1 223 ? -4.189 6.639 21.283 1.00 97.56 223 VAL A O 1
ATOM 1741 N N . GLN A 1 224 ? -4.846 4.524 21.685 1.00 97.19 224 GLN A N 1
ATOM 1742 C CA . GLN A 1 224 ? -3.592 3.873 21.356 1.00 97.19 224 GLN A CA 1
ATOM 1743 C C . GLN A 1 224 ? -3.885 2.746 20.371 1.00 97.19 224 GLN A C 1
ATOM 1745 O O . GLN A 1 224 ? -4.871 2.037 20.542 1.00 97.19 224 GLN A O 1
ATOM 1750 N N . HIS A 1 225 ? -3.055 2.548 19.356 1.00 97.19 225 HIS A N 1
ATOM 1751 C CA . HIS A 1 225 ? -3.197 1.416 18.441 1.00 97.19 225 HIS A CA 1
ATOM 1752 C C . HIS A 1 225 ? -1.880 0.693 18.219 1.00 97.19 225 HIS A C 1
ATOM 1754 O O . HIS A 1 225 ? -0.804 1.252 18.433 1.00 97.19 225 HIS A O 1
ATOM 1760 N N . PHE A 1 226 ? -1.981 -0.544 17.747 1.00 94.62 226 PHE A N 1
ATOM 1761 C CA . PHE A 1 226 ? -0.931 -1.114 16.918 1.00 94.62 226 PHE A CA 1
ATOM 1762 C C . PHE A 1 226 ? -1.483 -1.401 15.529 1.00 94.62 226 PHE A C 1
ATOM 1764 O O . PHE A 1 226 ? -2.663 -1.726 15.370 1.00 94.62 226 PHE A O 1
ATOM 1771 N N . VAL A 1 227 ? -0.603 -1.306 14.539 1.00 92.44 227 VAL A N 1
ATOM 1772 C CA . VAL A 1 227 ? -0.870 -1.712 13.163 1.00 92.44 227 VAL A CA 1
ATOM 1773 C C . VAL A 1 227 ? 0.076 -2.836 12.779 1.00 92.44 227 VAL A C 1
ATOM 1775 O O . VAL A 1 227 ? 1.284 -2.717 12.971 1.00 92.44 227 VAL A O 1
ATOM 1778 N N . ILE A 1 228 ? -0.477 -3.910 12.223 1.00 91.62 228 ILE A N 1
ATOM 1779 C CA . ILE A 1 228 ? 0.272 -4.936 11.505 1.00 91.62 228 ILE A CA 1
ATOM 1780 C C . ILE A 1 228 ? 0.177 -4.590 10.026 1.00 91.62 228 ILE A C 1
ATOM 1782 O O . ILE A 1 228 ? -0.878 -4.745 9.399 1.00 91.62 228 ILE A O 1
ATOM 1786 N N . ALA A 1 229 ? 1.267 -4.046 9.490 1.00 84.56 229 ALA A N 1
ATOM 1787 C CA . ALA A 1 229 ? 1.307 -3.631 8.101 1.00 84.56 229 ALA A CA 1
ATOM 1788 C C . ALA A 1 229 ? 1.319 -4.845 7.164 1.00 84.56 229 ALA A C 1
ATOM 1790 O O . ALA A 1 229 ? 1.880 -5.894 7.481 1.00 84.56 229 ALA A O 1
ATOM 1791 N N . ARG A 1 230 ? 0.722 -4.678 5.981 1.00 78.75 230 ARG A N 1
ATOM 1792 C CA . ARG A 1 230 ? 0.898 -5.603 4.853 1.00 78.75 230 ARG A CA 1
ATOM 1793 C C . ARG A 1 230 ? 1.878 -4.995 3.868 1.00 78.75 230 ARG A C 1
ATOM 1795 O O . ARG A 1 230 ? 1.760 -3.809 3.564 1.00 78.75 230 ARG A O 1
ATOM 1802 N N . TYR A 1 231 ? 2.800 -5.800 3.349 1.00 64.81 231 TYR A N 1
ATOM 1803 C CA . TYR A 1 231 ? 3.750 -5.368 2.315 1.00 64.81 231 TYR A CA 1
ATOM 1804 C C . TYR A 1 231 ? 4.607 -4.141 2.677 1.00 64.81 231 TYR A C 1
ATOM 1806 O O . TYR A 1 231 ? 5.046 -3.404 1.800 1.00 64.81 231 TYR A O 1
ATOM 1814 N N . MET A 1 232 ? 4.818 -3.874 3.966 1.00 60.84 232 MET A N 1
ATOM 1815 C CA . MET A 1 232 ? 5.705 -2.806 4.414 1.00 60.84 232 MET A CA 1
ATOM 1816 C C . MET A 1 232 ? 6.552 -3.319 5.568 1.00 60.84 232 MET A C 1
ATOM 1818 O O . MET A 1 232 ? 6.035 -3.920 6.505 1.00 60.84 232 MET A O 1
ATOM 1822 N N . SER A 1 233 ? 7.853 -3.044 5.515 1.00 52.38 233 SER A N 1
ATOM 1823 C CA . SER A 1 233 ? 8.714 -3.088 6.701 1.00 52.38 233 SER A CA 1
ATOM 1824 C C . SER A 1 233 ? 8.447 -1.866 7.588 1.00 52.38 233 SER A C 1
ATOM 1826 O O . SER A 1 233 ? 8.090 -0.795 7.079 1.00 52.38 233 SER A O 1
ATOM 1828 N N . ALA A 1 234 ? 8.628 -1.986 8.909 1.00 53.66 234 ALA A N 1
ATOM 1829 C CA . ALA A 1 234 ? 8.437 -0.850 9.807 1.00 53.66 234 ALA A CA 1
ATOM 1830 C C . ALA A 1 234 ? 9.423 0.275 9.447 1.00 53.66 234 ALA A C 1
ATOM 1832 O O . ALA A 1 234 ? 10.496 0.015 8.876 1.00 53.66 234 ALA A O 1
ATOM 1833 N N . PRO A 1 235 ? 9.107 1.541 9.772 1.00 47.84 235 PRO A N 1
ATOM 1834 C CA . PRO A 1 235 ? 10.072 2.630 9.691 1.00 47.84 235 PRO A CA 1
ATOM 1835 C C . PRO A 1 235 ? 11.408 2.211 10.340 1.00 47.84 235 PRO A C 1
ATOM 1837 O O . PRO A 1 235 ? 11.447 1.782 11.490 1.00 47.84 235 PRO A O 1
ATOM 1840 N N . GLY A 1 236 ? 12.503 2.255 9.571 1.00 51.84 236 GLY A N 1
ATOM 1841 C CA . GLY A 1 236 ? 13.827 1.787 10.010 1.00 51.84 236 GLY A CA 1
ATOM 1842 C C . GLY A 1 236 ? 14.156 0.310 9.740 1.00 51.84 236 GLY A C 1
ATOM 1843 O O . GLY A 1 236 ? 15.190 -0.157 10.210 1.00 51.84 236 GLY A O 1
ATOM 1844 N N . GLY A 1 237 ? 13.322 -0.423 8.991 1.00 50.31 237 GLY A N 1
ATOM 1845 C CA . GLY A 1 237 ? 13.595 -1.811 8.589 1.00 50.31 237 GLY A CA 1
ATOM 1846 C C . GLY A 1 237 ? 13.427 -2.832 9.716 1.00 50.31 237 GLY A C 1
ATOM 1847 O O . GLY A 1 237 ? 14.005 -3.914 9.655 1.00 50.31 237 GLY A O 1
ATOM 1848 N N . ARG A 1 238 ? 12.678 -2.482 10.767 1.00 53.62 238 ARG A N 1
ATOM 1849 C CA . ARG A 1 238 ? 12.305 -3.422 11.831 1.00 53.62 238 ARG A CA 1
ATOM 1850 C C . ARG A 1 238 ? 11.063 -4.207 11.392 1.00 53.62 238 ARG A C 1
ATOM 1852 O O . ARG A 1 238 ? 10.200 -3.658 10.717 1.00 53.62 238 ARG A O 1
ATOM 1859 N N . GLY A 1 239 ? 10.977 -5.476 11.773 1.00 61.06 239 GLY A N 1
ATOM 1860 C CA . GLY A 1 239 ? 9.815 -6.323 11.490 1.00 61.06 239 GLY A CA 1
ATOM 1861 C C . GLY A 1 239 ? 9.888 -7.114 10.180 1.00 61.06 239 GLY A C 1
ATOM 1862 O O . GLY A 1 239 ? 10.616 -6.778 9.247 1.00 61.06 239 GLY A O 1
ATOM 1863 N N . GLU A 1 240 ? 9.143 -8.214 10.159 1.00 69.62 240 GLU A N 1
ATOM 1864 C CA . GLU A 1 240 ? 8.978 -9.116 9.020 1.00 69.62 240 GLU A CA 1
ATOM 1865 C C . GLU A 1 240 ? 8.006 -8.517 7.994 1.00 69.62 240 GLU A C 1
ATOM 1867 O O . GLU A 1 240 ? 6.945 -8.017 8.358 1.00 69.62 240 GLU A O 1
ATOM 1872 N N . ILE A 1 241 ? 8.338 -8.578 6.702 1.00 72.62 241 ILE A N 1
ATOM 1873 C CA . ILE A 1 241 ? 7.394 -8.184 5.649 1.00 72.62 241 ILE A CA 1
ATOM 1874 C C . ILE A 1 241 ? 6.328 -9.275 5.548 1.00 72.62 241 ILE A C 1
ATOM 1876 O O . ILE A 1 241 ? 6.563 -10.320 4.945 1.00 72.62 241 ILE A O 1
ATOM 1880 N N . LEU A 1 242 ? 5.159 -9.014 6.128 1.00 79.75 242 LEU A N 1
ATOM 1881 C CA . LEU A 1 242 ? 4.041 -9.951 6.108 1.00 79.75 242 LEU A CA 1
ATOM 1882 C C . LEU A 1 242 ? 3.217 -9.804 4.825 1.00 79.75 242 LEU A C 1
ATOM 1884 O O . LEU A 1 242 ? 2.887 -8.691 4.387 1.00 79.75 242 LEU A O 1
ATOM 1888 N N . GLN A 1 243 ? 2.839 -10.944 4.248 1.00 77.88 243 GLN A N 1
ATOM 1889 C CA . GLN A 1 243 ? 1.791 -11.014 3.231 1.00 77.88 243 GLN A CA 1
ATOM 1890 C C . GLN A 1 243 ? 0.423 -10.674 3.858 1.00 77.88 243 GLN A C 1
ATOM 1892 O O . GLN A 1 243 ? 0.282 -10.723 5.079 1.00 77.88 243 GLN A O 1
ATOM 1897 N N . PRO A 1 244 ? -0.631 -10.351 3.082 1.00 80.12 244 PRO A N 1
ATOM 1898 C CA . PRO A 1 244 ? -1.898 -9.884 3.645 1.00 80.12 244 PRO A CA 1
ATOM 1899 C C . PRO A 1 244 ? -2.548 -10.877 4.601 1.00 80.12 244 PRO A C 1
ATOM 1901 O O . PRO A 1 244 ? -2.984 -10.476 5.674 1.00 80.12 244 PRO A O 1
ATOM 1904 N N . ALA A 1 245 ? -2.583 -12.162 4.238 1.00 82.31 245 ALA A N 1
ATOM 1905 C CA . ALA A 1 245 ? -3.141 -13.188 5.111 1.00 82.31 245 ALA A CA 1
ATOM 1906 C C . ALA A 1 245 ? -2.303 -13.395 6.371 1.00 82.31 245 ALA A C 1
ATOM 1908 O O . ALA A 1 245 ? -2.862 -13.544 7.450 1.00 82.31 245 ALA A O 1
ATOM 1909 N N . GLU A 1 246 ? -0.977 -13.356 6.256 1.00 86.88 246 GLU A N 1
ATOM 1910 C CA . GLU A 1 246 ? -0.078 -13.474 7.407 1.00 86.88 246 GLU A CA 1
ATOM 1911 C C . GLU A 1 246 ? -0.239 -12.275 8.348 1.00 86.88 246 GLU A C 1
ATOM 1913 O O . GLU A 1 246 ? -0.325 -12.450 9.561 1.00 86.88 246 GLU A O 1
ATOM 1918 N N . ALA A 1 247 ? -0.359 -11.065 7.796 1.00 89.44 247 ALA A N 1
ATOM 1919 C CA . ALA A 1 247 ? -0.627 -9.844 8.545 1.00 89.44 247 ALA A CA 1
ATOM 1920 C C . ALA A 1 247 ? -1.980 -9.910 9.268 1.00 89.44 247 ALA A C 1
ATOM 1922 O O . ALA A 1 247 ? -2.069 -9.542 10.438 1.00 89.44 247 ALA A O 1
ATOM 1923 N N . GLU A 1 248 ? -3.020 -10.422 8.605 1.00 91.19 248 GLU A N 1
ATOM 1924 C CA . GLU A 1 248 ? -4.339 -10.606 9.211 1.00 91.19 248 GLU A CA 1
ATOM 1925 C C . GLU A 1 248 ? -4.323 -11.655 10.323 1.00 91.19 248 GLU A C 1
ATOM 1927 O O . GLU A 1 248 ? -4.828 -11.396 11.414 1.00 91.19 248 GLU A O 1
ATOM 1932 N N . ILE A 1 249 ? -3.719 -12.821 10.068 1.00 91.62 249 ILE A N 1
ATOM 1933 C CA . ILE A 1 249 ? -3.554 -13.887 11.060 1.00 91.62 249 ILE A CA 1
ATOM 1934 C C . ILE A 1 249 ? -2.809 -13.337 12.272 1.00 91.62 249 ILE A C 1
ATOM 1936 O O . ILE A 1 249 ? -3.280 -13.487 13.398 1.00 91.62 249 ILE A O 1
ATOM 1940 N N . LYS A 1 250 ? -1.700 -12.625 12.052 1.00 93.50 250 LYS A N 1
ATOM 1941 C CA . LYS A 1 250 ? -0.908 -12.036 13.129 1.00 93.50 250 LYS A CA 1
ATOM 1942 C C . LYS A 1 250 ? -1.702 -11.000 13.924 1.00 93.50 250 LYS A C 1
ATOM 1944 O O . LYS A 1 250 ? -1.658 -11.018 15.152 1.00 93.50 250 LYS A O 1
ATOM 1949 N N . ALA A 1 251 ? -2.445 -10.116 13.256 1.00 95.25 251 ALA A N 1
ATOM 1950 C CA . ALA A 1 251 ? -3.300 -9.138 13.928 1.00 95.25 251 ALA A CA 1
ATOM 1951 C C . ALA A 1 251 ? -4.397 -9.819 14.759 1.00 95.25 251 ALA A C 1
ATOM 1953 O O . ALA A 1 251 ? -4.629 -9.430 15.904 1.00 95.25 251 ALA A O 1
ATOM 1954 N N . ALA A 1 252 ? -5.021 -10.865 14.217 1.00 95.94 252 ALA A N 1
ATOM 1955 C CA . ALA A 1 252 ? -6.053 -11.637 14.893 1.00 95.94 252 ALA A CA 1
ATOM 1956 C C . ALA A 1 252 ? -5.515 -12.412 16.108 1.00 95.94 252 ALA A C 1
ATOM 1958 O O . ALA A 1 252 ? -6.160 -12.438 17.154 1.00 95.94 252 ALA A O 1
ATOM 1959 N N . GLU A 1 253 ? -4.320 -12.998 16.014 1.00 96.19 253 GLU A N 1
ATOM 1960 C CA . GLU A 1 253 ? -3.649 -13.662 17.137 1.00 96.19 253 GLU A CA 1
ATOM 1961 C C . GLU A 1 253 ? -3.291 -12.685 18.259 1.00 96.19 253 GLU A C 1
ATOM 1963 O O . GLU A 1 253 ? -3.500 -12.989 19.434 1.00 96.19 253 GLU A O 1
ATOM 1968 N N . LEU A 1 254 ? -2.765 -11.505 17.917 1.00 96.81 254 LEU A N 1
ATOM 1969 C CA . LEU A 1 254 ? -2.463 -10.465 18.903 1.00 96.81 254 LEU A CA 1
ATOM 1970 C C . LEU A 1 254 ? -3.743 -9.915 19.540 1.00 96.81 254 LEU A C 1
ATOM 1972 O O . LEU A 1 254 ? -3.766 -9.653 20.739 1.00 96.81 254 LEU A O 1
ATOM 1976 N N . TYR A 1 255 ? -4.822 -9.781 18.768 1.00 98.06 255 TYR A N 1
ATOM 1977 C CA . TYR A 1 255 ? -6.128 -9.401 19.295 1.00 98.06 255 TYR A CA 1
ATOM 1978 C C . TYR A 1 255 ? -6.684 -10.445 20.269 1.00 98.06 255 TYR A C 1
ATOM 1980 O O . TYR A 1 255 ? -7.118 -10.079 21.358 1.00 98.06 255 TYR A O 1
ATOM 1988 N N . ALA A 1 256 ? -6.601 -11.736 19.935 1.00 97.94 256 ALA A N 1
ATOM 1989 C CA . ALA A 1 256 ? -7.006 -12.813 20.837 1.00 97.94 256 ALA A CA 1
ATOM 1990 C C . ALA A 1 256 ? -6.227 -12.762 22.165 1.00 97.94 256 ALA A C 1
ATOM 1992 O O . ALA A 1 256 ? -6.833 -12.784 23.232 1.00 97.94 256 ALA A O 1
ATOM 1993 N N . GLN A 1 257 ? -4.905 -12.558 22.112 1.00 97.81 257 GLN A N 1
ATOM 1994 C CA . GLN A 1 257 ? -4.083 -12.382 23.318 1.00 97.81 257 GLN A CA 1
ATOM 1995 C C . GLN A 1 257 ? -4.541 -11.197 24.184 1.00 97.81 257 GLN A C 1
ATOM 1997 O O . GLN A 1 257 ? -4.480 -11.270 25.409 1.00 97.81 257 GLN A O 1
ATOM 2002 N N . LEU A 1 258 ? -5.005 -10.102 23.574 1.00 97.81 258 LEU A N 1
ATOM 2003 C CA . LEU A 1 258 ? -5.527 -8.947 24.312 1.00 97.81 258 LEU A CA 1
ATOM 2004 C C . LEU A 1 258 ? -6.851 -9.234 24.999 1.00 97.81 258 LEU A C 1
ATOM 2006 O O . LEU A 1 258 ? -7.047 -8.795 26.132 1.00 97.81 258 LEU A O 1
ATOM 2010 N N . LEU A 1 259 ? -7.735 -9.979 24.337 1.00 96.69 259 LEU A N 1
ATOM 2011 C CA . LEU A 1 259 ? -8.973 -10.448 24.952 1.00 96.69 259 LEU A CA 1
ATOM 2012 C C . LEU A 1 259 ? -8.688 -11.375 26.146 1.00 96.69 259 LEU A C 1
ATOM 2014 O O . LEU A 1 259 ? -9.424 -11.335 27.130 1.00 96.69 259 LEU A O 1
ATOM 2018 N N . ASP A 1 260 ? -7.572 -12.107 26.107 1.00 97.81 260 ASP A N 1
ATOM 2019 C CA . ASP A 1 260 ? -7.076 -12.948 27.204 1.00 97.81 260 ASP A CA 1
ATOM 2020 C C . ASP A 1 260 ? -6.256 -12.177 28.265 1.00 97.81 260 ASP A C 1
ATOM 2022 O O . ASP A 1 260 ? -5.724 -12.769 29.207 1.00 97.81 260 ASP A O 1
ATOM 2026 N N . GLY A 1 261 ? -6.165 -10.846 28.155 1.00 97.75 261 GLY A N 1
ATOM 2027 C CA . GLY A 1 261 ? -5.559 -9.976 29.167 1.00 97.75 261 GLY A CA 1
ATOM 2028 C C . GLY A 1 261 ? -4.071 -9.663 28.978 1.00 97.75 261 GLY A C 1
ATOM 2029 O O . GLY A 1 261 ? -3.429 -9.202 29.925 1.00 97.75 261 GLY A O 1
ATOM 2030 N N . ALA A 1 262 ? -3.503 -9.882 27.788 1.00 97.88 262 ALA A N 1
ATOM 2031 C CA . ALA A 1 262 ? -2.139 -9.449 27.482 1.00 97.88 262 ALA A CA 1
ATOM 2032 C C . ALA A 1 262 ? -1.955 -7.922 27.626 1.00 97.88 262 ALA A C 1
ATOM 2034 O O . ALA A 1 262 ? -2.879 -7.127 27.440 1.00 97.88 262 ALA A O 1
ATOM 2035 N N . ASP A 1 263 ? -0.725 -7.492 27.929 1.00 97.50 263 ASP A N 1
ATOM 2036 C CA . ASP A 1 263 ? -0.387 -6.069 28.035 1.00 97.50 263 ASP A CA 1
ATOM 2037 C C . ASP A 1 263 ? -0.352 -5.406 26.649 1.00 97.50 263 ASP A C 1
ATOM 2039 O O . ASP A 1 263 ? 0.584 -5.583 25.864 1.00 97.50 263 ASP A O 1
ATOM 2043 N N . PHE A 1 264 ? -1.356 -4.571 26.380 1.00 96.69 264 PHE A N 1
ATOM 2044 C CA . PHE A 1 264 ? -1.452 -3.801 25.143 1.00 96.69 264 PHE A CA 1
ATOM 2045 C C . PHE A 1 264 ? -0.227 -2.928 24.874 1.00 96.69 264 PHE A C 1
ATOM 2047 O O . PHE A 1 264 ? 0.245 -2.874 23.743 1.00 96.69 264 PHE A O 1
ATOM 2054 N N . SER A 1 265 ? 0.346 -2.289 25.897 1.00 93.75 265 SER A N 1
ATOM 2055 C CA . SER A 1 265 ? 1.525 -1.436 25.710 1.00 93.75 265 SER A CA 1
ATOM 2056 C C . SER A 1 265 ? 2.773 -2.245 25.360 1.00 93.75 265 SER A C 1
ATOM 2058 O O . SER A 1 265 ? 3.677 -1.732 24.700 1.00 93.75 265 SER A O 1
ATOM 2060 N N . ALA A 1 266 ? 2.858 -3.504 25.795 1.00 93.44 266 ALA A N 1
ATOM 2061 C CA . ALA A 1 266 ? 3.919 -4.408 25.367 1.00 93.44 266 ALA A CA 1
ATOM 2062 C C . ALA A 1 266 ? 3.743 -4.808 23.895 1.00 93.44 266 ALA A C 1
ATOM 2064 O O . ALA A 1 266 ? 4.696 -4.684 23.129 1.00 93.44 266 ALA A O 1
ATOM 2065 N N . ILE A 1 267 ? 2.525 -5.183 23.483 1.00 94.56 267 ILE A N 1
ATOM 2066 C CA . ILE A 1 267 ? 2.227 -5.527 22.083 1.00 94.56 267 ILE A CA 1
ATOM 2067 C C . ILE A 1 267 ? 2.500 -4.345 21.152 1.00 94.56 267 ILE A C 1
ATOM 2069 O O . ILE A 1 267 ? 3.163 -4.515 20.134 1.00 94.56 267 ILE A O 1
ATOM 2073 N N . VAL A 1 268 ? 2.048 -3.141 21.513 1.00 92.69 268 VAL A N 1
ATOM 2074 C CA . VAL A 1 268 ? 2.278 -1.935 20.709 1.00 92.69 268 VAL A CA 1
ATOM 2075 C C . VAL A 1 268 ? 3.774 -1.669 20.545 1.00 92.69 268 VAL A C 1
ATOM 2077 O O . VAL A 1 268 ? 4.221 -1.426 19.431 1.00 92.69 268 VAL A O 1
ATOM 2080 N N . ARG A 1 269 ? 4.573 -1.760 21.616 1.00 89.31 269 ARG A N 1
ATOM 2081 C CA . ARG A 1 269 ? 6.030 -1.549 21.529 1.00 89.31 269 ARG A CA 1
ATOM 2082 C C . ARG A 1 269 ? 6.737 -2.566 20.637 1.00 89.31 269 ARG A C 1
ATOM 2084 O O . ARG A 1 269 ? 7.706 -2.191 19.985 1.00 89.31 269 ARG A O 1
ATOM 2091 N N . GLU A 1 270 ? 6.285 -3.815 20.656 1.00 88.62 270 GLU A N 1
ATOM 2092 C CA . GLU A 1 270 ? 6.935 -4.914 19.941 1.00 88.62 270 GLU A CA 1
ATOM 2093 C C . GLU A 1 270 ? 6.531 -4.977 18.463 1.00 88.62 270 GLU A C 1
ATOM 2095 O O . GLU A 1 270 ? 7.377 -5.201 17.603 1.00 88.62 270 GLU A O 1
ATOM 2100 N N . TYR A 1 271 ? 5.244 -4.787 18.161 1.00 89.31 271 TYR A N 1
ATOM 2101 C CA . TYR A 1 271 ? 4.684 -5.185 16.867 1.00 89.31 271 TYR A CA 1
ATOM 2102 C C . TYR A 1 271 ? 4.176 -4.043 15.994 1.00 89.31 271 TYR A C 1
ATOM 2104 O O . TYR A 1 271 ? 3.921 -4.280 14.814 1.00 89.31 271 TYR A O 1
ATOM 2112 N N . THR A 1 272 ? 3.966 -2.836 16.527 1.00 88.94 272 THR A N 1
ATOM 2113 C CA . THR A 1 272 ? 3.373 -1.773 15.708 1.00 88.94 272 THR A CA 1
ATOM 2114 C C . THR A 1 272 ? 4.337 -1.275 14.638 1.00 88.94 272 THR A C 1
ATOM 2116 O O . THR A 1 272 ? 5.511 -1.038 14.900 1.00 88.94 272 THR A O 1
ATOM 2119 N N . TYR A 1 273 ? 3.819 -1.044 13.435 1.00 81.88 273 TYR A N 1
ATOM 2120 C CA . TYR A 1 273 ? 4.569 -0.422 12.339 1.00 81.88 273 TYR A CA 1
ATOM 2121 C C . TYR A 1 273 ? 4.481 1.112 12.364 1.00 81.88 273 TYR A C 1
ATOM 2123 O O . TYR A 1 273 ? 5.051 1.789 11.512 1.00 81.88 273 TYR A O 1
ATOM 2131 N N . ASP A 1 274 ? 3.788 1.665 13.356 1.00 84.50 274 ASP A N 1
ATOM 2132 C CA . ASP A 1 274 ? 3.613 3.097 13.559 1.00 84.50 274 ASP A CA 1
ATOM 2133 C C . ASP A 1 274 ? 4.574 3.627 14.637 1.00 84.50 274 ASP A C 1
ATOM 2135 O O . ASP A 1 274 ? 4.230 3.800 15.812 1.00 84.50 274 ASP A O 1
ATOM 2139 N N . HIS A 1 275 ? 5.827 3.826 14.228 1.00 76.19 275 HIS A N 1
ATOM 2140 C CA . HIS A 1 275 ? 6.868 4.418 15.061 1.00 76.19 275 HIS A CA 1
ATOM 2141 C C . HIS A 1 275 ? 7.130 5.862 14.635 1.00 76.19 275 HIS A C 1
ATOM 2143 O O . HIS A 1 275 ? 7.673 6.115 13.559 1.00 76.19 275 HIS A O 1
ATOM 2149 N N . LEU A 1 276 ? 6.793 6.801 15.517 1.00 67.50 276 LEU A N 1
ATOM 2150 C CA . LEU A 1 276 ? 7.230 8.191 15.434 1.00 67.50 276 LEU A CA 1
ATOM 2151 C C . LEU A 1 276 ? 8.393 8.404 16.407 1.00 67.50 276 LEU A C 1
ATOM 2153 O O . LEU A 1 276 ? 8.303 8.039 17.582 1.00 67.50 276 LEU A O 1
ATOM 2157 N N . ASP A 1 277 ? 9.488 8.994 15.924 1.00 65.06 277 ASP A N 1
ATOM 2158 C CA . ASP A 1 277 ? 10.666 9.271 16.746 1.00 65.06 277 ASP A CA 1
ATOM 2159 C C . ASP A 1 277 ? 10.299 10.157 17.950 1.00 65.06 277 ASP A C 1
ATOM 2161 O O . ASP A 1 277 ? 9.798 11.270 17.802 1.00 65.06 277 ASP A O 1
ATOM 2165 N N . GLY A 1 278 ? 10.567 9.660 19.161 1.00 64.56 278 GLY A N 1
ATOM 2166 C CA . GLY A 1 278 ? 10.386 10.411 20.407 1.00 64.56 278 GLY A CA 1
ATOM 2167 C C . GLY A 1 278 ? 8.971 10.415 21.002 1.00 64.56 278 GLY A C 1
ATOM 2168 O O . GLY A 1 278 ? 8.784 11.033 22.050 1.00 64.56 278 GLY A O 1
ATOM 2169 N N . ALA A 1 279 ? 7.998 9.714 20.409 1.00 66.94 279 ALA A N 1
ATOM 2170 C CA . ALA A 1 279 ? 6.642 9.579 20.951 1.00 66.94 279 ALA A CA 1
ATOM 2171 C C . ALA A 1 279 ? 6.329 8.127 21.374 1.00 66.94 279 ALA A C 1
ATOM 2173 O O . ALA A 1 279 ? 6.880 7.186 20.795 1.00 66.94 279 ALA A O 1
ATOM 2174 N N . PRO A 1 280 ? 5.440 7.902 22.366 1.00 73.75 280 PRO A N 1
ATOM 2175 C CA . PRO A 1 280 ? 4.873 6.579 22.607 1.00 73.75 280 PRO A CA 1
ATOM 2176 C C . PRO A 1 280 ? 4.193 6.099 21.317 1.00 73.75 280 PRO A C 1
ATOM 2178 O O . PRO A 1 280 ? 3.324 6.810 20.803 1.00 73.75 280 PRO A O 1
ATOM 2181 N N . PRO A 1 281 ? 4.587 4.943 20.765 1.00 83.00 281 PRO A N 1
ATOM 2182 C CA . PRO A 1 281 ? 4.118 4.539 19.452 1.00 83.00 281 PRO A CA 1
ATOM 2183 C C . PRO A 1 281 ? 2.600 4.330 19.456 1.00 83.00 281 PRO A C 1
ATOM 2185 O O . PRO A 1 281 ? 2.029 3.820 20.428 1.00 83.00 281 PRO A O 1
ATOM 2188 N N . GLY A 1 282 ? 1.957 4.774 18.377 1.00 86.88 282 GLY A N 1
ATOM 2189 C CA . GLY A 1 282 ? 0.530 4.603 18.149 1.00 86.88 282 GLY A CA 1
ATOM 2190 C C . GLY A 1 282 ? -0.422 5.364 19.075 1.00 86.88 282 GLY A C 1
ATOM 2191 O O . GLY A 1 282 ? -1.591 4.997 19.126 1.00 86.88 282 GLY A O 1
ATOM 2192 N N . VAL A 1 283 ? 0.007 6.379 19.832 1.00 94.25 283 VAL A N 1
ATOM 2193 C CA . VAL A 1 283 ? -0.921 7.184 20.653 1.00 94.25 283 VAL A CA 1
ATOM 2194 C C . VAL A 1 283 ? -1.375 8.428 19.896 1.00 94.25 283 VAL A C 1
ATOM 2196 O O . VAL A 1 283 ? -0.553 9.256 19.513 1.00 94.25 283 VAL A O 1
ATOM 2199 N N . TYR A 1 284 ? -2.691 8.604 19.764 1.00 94.50 284 TYR A N 1
ATOM 2200 C CA . TYR A 1 284 ? -3.290 9.751 19.086 1.00 94.50 284 TYR A CA 1
ATOM 2201 C C . TYR A 1 284 ? -4.361 10.421 19.936 1.00 94.50 284 TYR A C 1
ATOM 2203 O O . TYR A 1 284 ? -5.218 9.763 20.526 1.00 94.50 284 TYR A O 1
ATOM 2211 N N . VAL A 1 285 ? -4.328 11.752 19.953 1.00 96.88 285 VAL A N 1
ATOM 2212 C CA . VAL A 1 285 ? -5.420 12.597 20.440 1.00 96.88 285 VAL A CA 1
ATOM 2213 C C . VAL A 1 285 ? -6.150 13.120 19.215 1.00 96.88 285 VAL A C 1
ATOM 2215 O O . VAL A 1 285 ? -5.563 13.851 18.417 1.00 96.88 285 VAL A O 1
ATOM 2218 N N . MET A 1 286 ? -7.415 12.741 19.072 1.00 97.38 286 MET A N 1
ATOM 2219 C CA . MET A 1 286 ? -8.248 13.159 17.953 1.00 97.38 286 MET A CA 1
ATOM 2220 C C . MET A 1 286 ? -9.406 14.017 18.435 1.00 97.38 286 MET A C 1
ATOM 2222 O O . MET A 1 286 ? -9.951 13.791 19.515 1.00 97.38 286 MET A O 1
ATOM 2226 N N . VAL A 1 287 ? -9.800 14.976 17.607 1.00 98.06 287 VAL A N 1
ATOM 2227 C CA . VAL A 1 287 ? -10.946 15.860 17.848 1.00 98.06 287 VAL A CA 1
ATOM 2228 C C . VAL A 1 287 ? -11.893 15.825 16.651 1.00 98.06 287 VAL A C 1
ATOM 2230 O O . VAL A 1 287 ? -11.475 15.496 15.535 1.00 98.06 287 VAL A O 1
ATOM 2233 N N . ALA A 1 288 ? -13.168 16.151 16.874 1.00 95.81 288 ALA A N 1
ATOM 2234 C CA . ALA A 1 288 ? -14.128 16.307 15.781 1.00 95.81 288 ALA A CA 1
ATOM 2235 C C . ALA A 1 288 ? -13.651 17.371 14.768 1.00 95.81 288 ALA A C 1
ATOM 2237 O O . ALA A 1 288 ? -12.889 18.279 15.112 1.00 95.81 288 ALA A O 1
ATOM 2238 N N . ASP A 1 289 ? -14.069 17.259 13.504 1.00 93.94 289 ASP A N 1
ATOM 2239 C CA . ASP A 1 289 ? -13.551 18.123 12.432 1.00 93.94 289 ASP A CA 1
ATOM 2240 C C . ASP A 1 289 ? -13.844 19.611 12.669 1.00 93.94 289 ASP A C 1
ATOM 2242 O O . ASP A 1 289 ? -12.991 20.465 12.413 1.00 93.94 289 ASP A O 1
ATOM 2246 N N . ASP A 1 290 ? -14.996 19.912 13.256 1.00 94.25 290 ASP A N 1
ATOM 2247 C CA . ASP A 1 290 ? -15.466 21.246 13.631 1.00 94.25 290 ASP A CA 1
ATOM 2248 C C . ASP A 1 290 ? -15.031 21.697 15.039 1.00 94.25 290 ASP A C 1
ATOM 2250 O O . ASP A 1 290 ? -15.339 22.811 15.450 1.00 94.25 290 ASP A O 1
ATOM 2254 N N . SER A 1 291 ? -14.299 20.864 15.786 1.00 95.56 291 SER A N 1
ATOM 2255 C CA . SER A 1 291 ? -13.881 21.182 17.156 1.00 95.56 291 SER A CA 1
ATOM 2256 C C . SER A 1 291 ? -12.711 22.168 17.202 1.00 95.56 291 SER A C 1
ATOM 2258 O O . SER A 1 291 ? -11.708 21.973 16.525 1.00 95.56 291 SER A O 1
ATOM 2260 N N . GLU A 1 292 ? -12.764 23.168 18.079 1.00 96.25 292 GLU A N 1
ATOM 2261 C CA . GLU A 1 292 ? -11.640 24.090 18.338 1.00 96.25 292 GLU A CA 1
ATOM 2262 C C . GLU A 1 292 ? -10.601 23.524 19.331 1.00 96.25 292 GLU A C 1
ATOM 2264 O O . GLU A 1 292 ? -9.657 24.211 19.723 1.00 96.25 292 GLU A O 1
ATOM 2269 N N . LEU A 1 293 ? -10.776 22.276 19.784 1.00 96.50 293 LEU A N 1
ATOM 2270 C CA . LEU A 1 293 ? -9.868 21.627 20.729 1.00 96.50 293 LEU A CA 1
ATOM 2271 C C . LEU A 1 293 ? -8.529 21.247 20.079 1.00 96.50 293 LEU A C 1
ATOM 2273 O O . LEU A 1 293 ? -8.429 20.991 18.880 1.00 96.50 293 LEU A O 1
ATOM 2277 N N . GLU A 1 294 ? -7.492 21.135 20.910 1.00 96.44 294 GLU A N 1
ATOM 2278 C CA . GLU A 1 294 ? -6.178 20.660 20.480 1.00 96.44 294 GLU A CA 1
ATOM 2279 C C . GLU A 1 294 ? -6.194 19.146 20.193 1.00 96.44 294 GLU A C 1
ATOM 2281 O O . GLU A 1 294 ? -6.540 18.325 21.052 1.00 96.44 294 GLU A O 1
ATOM 2286 N N . GLY A 1 295 ? -5.783 18.773 18.981 1.00 94.25 295 GLY A N 1
ATOM 2287 C CA . GLY A 1 295 ? -5.651 17.388 18.538 1.00 94.25 295 GLY A CA 1
ATOM 2288 C C . GLY A 1 295 ? -5.628 17.270 17.016 1.00 94.25 295 GLY A C 1
ATOM 2289 O O . GLY A 1 295 ? -5.832 18.243 16.290 1.00 94.25 295 GLY A O 1
ATOM 2290 N N . THR A 1 296 ? -5.387 16.061 16.516 1.00 94.81 296 THR A N 1
ATOM 2291 C CA . THR A 1 296 ? -5.525 15.780 15.086 1.00 94.81 296 THR A CA 1
ATOM 2292 C C . THR A 1 296 ? -7.008 15.754 14.730 1.00 94.81 296 THR A C 1
ATOM 2294 O O . THR A 1 296 ? -7.795 15.058 15.374 1.00 94.81 296 THR A O 1
ATOM 2297 N N . LYS A 1 297 ? -7.404 16.503 13.699 1.00 96.50 297 LYS A N 1
ATOM 2298 C CA . LYS A 1 297 ? -8.769 16.434 13.165 1.00 96.50 297 LYS A CA 1
ATOM 2299 C C . LYS A 1 297 ? -9.074 15.008 12.721 1.00 96.50 297 LYS A C 1
ATOM 2301 O O . LYS A 1 297 ? -8.205 14.350 12.149 1.00 96.50 297 LYS A O 1
ATOM 2306 N N . ARG A 1 298 ? -10.299 14.537 12.950 1.00 94.69 298 ARG A N 1
ATOM 2307 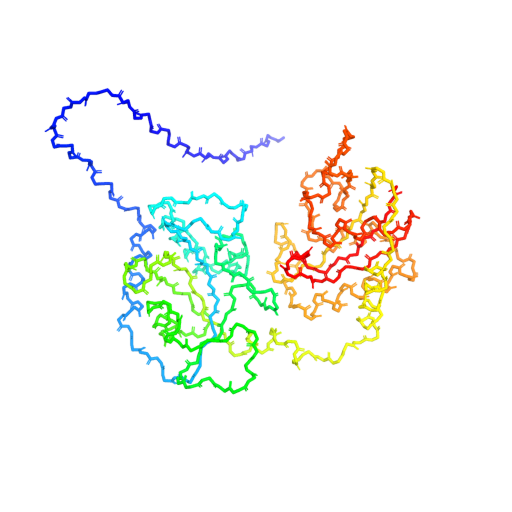C CA . ARG A 1 298 ? -10.735 13.196 12.534 1.00 94.69 298 ARG A CA 1
ATOM 2308 C C . ARG A 1 298 ? -10.467 12.934 11.047 1.00 94.69 298 ARG A C 1
ATOM 2310 O O . ARG A 1 298 ? -9.965 11.867 10.706 1.00 94.69 298 ARG A O 1
ATOM 2317 N N . SER A 1 299 ? -10.731 13.912 10.186 1.00 90.88 299 SER A N 1
ATOM 2318 C CA . SER A 1 299 ? -10.441 13.883 8.742 1.00 90.88 299 SER A CA 1
ATOM 2319 C C . SER A 1 299 ? -8.951 13.783 8.391 1.00 90.88 299 SER A C 1
ATOM 2321 O O . SER A 1 299 ? -8.611 13.395 7.276 1.00 90.88 299 SER A O 1
ATOM 2323 N N . GLY A 1 300 ? -8.055 14.091 9.333 1.00 90.31 300 GLY A N 1
ATOM 2324 C CA . GLY A 1 300 ? -6.612 13.894 9.198 1.00 90.31 300 GLY A CA 1
ATOM 2325 C C . GLY A 1 300 ? -6.152 12.450 9.421 1.00 90.31 300 GLY A C 1
ATOM 2326 O O . GLY A 1 300 ? -4.978 12.155 9.210 1.00 90.31 300 GLY A O 1
ATOM 2327 N N . MET A 1 301 ? -7.049 11.553 9.841 1.00 92.00 301 MET A N 1
ATOM 2328 C CA . MET A 1 301 ? -6.778 10.124 9.996 1.00 92.00 301 MET A CA 1
ATOM 2329 C C . MET A 1 301 ? -7.429 9.308 8.885 1.00 92.00 301 MET A C 1
ATOM 2331 O O . MET A 1 301 ? -8.343 9.757 8.194 1.00 92.00 301 MET A O 1
ATOM 2335 N N . THR A 1 302 ? -6.998 8.053 8.741 1.00 89.25 302 THR A N 1
ATOM 2336 C CA . THR A 1 302 ? -7.722 7.120 7.872 1.00 89.25 302 THR A CA 1
ATOM 2337 C C . THR A 1 302 ? -9.158 6.951 8.378 1.00 89.25 302 THR A C 1
ATOM 2339 O O . THR A 1 302 ? -9.408 6.864 9.585 1.00 89.25 302 THR A O 1
ATOM 2342 N N . ARG A 1 303 ? -10.127 6.939 7.456 1.00 90.38 303 ARG A N 1
ATOM 2343 C CA . ARG A 1 303 ? -11.554 6.990 7.804 1.00 90.38 303 ARG A CA 1
ATOM 2344 C C . ARG A 1 303 ? -11.969 5.872 8.762 1.00 90.38 303 ARG A C 1
ATOM 2346 O O . ARG A 1 303 ? -12.689 6.134 9.713 1.00 90.38 303 ARG A O 1
ATOM 2353 N N . ALA A 1 304 ? -11.519 4.640 8.537 1.00 91.69 304 ALA A N 1
ATOM 2354 C CA . ALA A 1 304 ? -11.866 3.511 9.397 1.00 91.69 304 ALA A CA 1
ATOM 2355 C C . ALA A 1 304 ? -11.280 3.656 10.809 1.00 91.69 304 ALA A C 1
ATOM 2357 O O . ALA A 1 304 ? -11.956 3.314 11.775 1.00 91.69 304 ALA A O 1
ATOM 2358 N N . PHE A 1 305 ? -10.064 4.200 10.932 1.00 95.69 305 PHE A N 1
ATOM 2359 C CA . PHE A 1 305 ? -9.437 4.477 12.223 1.00 95.69 305 PHE A CA 1
ATOM 2360 C C . PHE A 1 305 ? -10.221 5.529 13.016 1.00 95.69 305 PHE A C 1
ATOM 2362 O O . PHE A 1 305 ? -10.569 5.303 14.175 1.00 95.69 305 PHE A O 1
ATOM 2369 N N . GLY A 1 306 ? -10.555 6.654 12.371 1.00 96.00 306 GLY A N 1
ATOM 2370 C CA . GLY A 1 306 ? -11.358 7.716 12.981 1.00 96.00 306 GLY A CA 1
ATOM 2371 C C . GLY A 1 306 ? -12.767 7.247 13.356 1.00 96.00 306 GLY A C 1
ATOM 2372 O O . GLY A 1 306 ? -13.227 7.511 14.462 1.00 96.00 306 GLY A O 1
ATOM 2373 N N . ASP A 1 307 ? -13.432 6.497 12.471 1.00 96.75 307 ASP A N 1
ATOM 2374 C CA . ASP A 1 307 ? -14.749 5.905 12.731 1.00 96.75 307 ASP A CA 1
ATOM 2375 C C . ASP A 1 307 ? -14.718 4.959 13.944 1.00 96.75 307 ASP A C 1
ATOM 2377 O O . ASP A 1 307 ? -15.573 5.043 14.822 1.00 96.75 307 ASP A O 1
ATOM 2381 N N . ALA A 1 308 ? -13.736 4.055 14.009 1.00 97.88 308 ALA A N 1
ATOM 2382 C CA . ALA A 1 308 ? -13.618 3.086 15.095 1.00 97.88 308 ALA A CA 1
ATOM 2383 C C . ALA A 1 308 ? -13.359 3.763 16.447 1.00 97.88 308 ALA A C 1
ATOM 2385 O O . ALA A 1 308 ? -13.976 3.393 17.444 1.00 97.88 308 ALA A O 1
ATOM 2386 N N . ALA A 1 309 ? -12.506 4.789 16.484 1.00 97.88 309 ALA A N 1
ATOM 2387 C CA . ALA A 1 309 ? -12.186 5.507 17.713 1.00 97.88 309 ALA A CA 1
ATOM 2388 C C . ALA A 1 309 ? -13.406 6.164 18.380 1.00 97.88 309 ALA A C 1
ATOM 2390 O O . ALA A 1 309 ? -13.450 6.224 19.606 1.00 97.88 309 ALA A O 1
ATOM 2391 N N . TRP A 1 310 ? -14.401 6.591 17.592 1.00 98.00 310 TRP A N 1
ATOM 2392 C CA . TRP A 1 310 ? -15.659 7.164 18.089 1.00 98.00 310 TRP A CA 1
ATOM 2393 C C . TRP A 1 310 ? -16.762 6.137 18.384 1.00 98.00 310 TRP A C 1
ATOM 2395 O O . TRP A 1 310 ? -17.855 6.503 18.813 1.00 98.00 310 TRP A O 1
ATOM 2405 N N . ARG A 1 311 ? -16.512 4.850 18.136 1.00 98.38 311 ARG A N 1
ATOM 2406 C CA . ARG A 1 311 ? -17.450 3.747 18.424 1.00 98.38 311 ARG A CA 1
ATOM 2407 C C . ARG A 1 311 ? -17.012 2.878 19.599 1.00 98.38 311 ARG A C 1
ATOM 2409 O O . ARG A 1 311 ? -17.757 1.984 19.999 1.00 98.38 311 ARG A O 1
ATOM 2416 N N . LEU A 1 312 ? -15.807 3.120 20.110 1.00 98.50 312 LEU A N 1
ATOM 2417 C CA . LEU A 1 312 ? -15.239 2.418 21.251 1.00 98.50 312 LEU A CA 1
ATOM 2418 C C . LEU A 1 312 ? -15.623 3.099 22.559 1.00 98.50 312 LEU A C 1
ATOM 2420 O O . LEU A 1 312 ? -15.588 4.326 22.675 1.00 98.50 312 LEU A O 1
ATOM 2424 N N . GLU A 1 313 ? -15.905 2.291 23.572 1.00 98.25 313 GLU A N 1
ATOM 2425 C CA . GLU A 1 313 ? -15.960 2.756 24.955 1.00 98.25 313 GLU A CA 1
ATOM 2426 C C . GLU A 1 313 ? -14.552 2.930 25.537 1.00 98.25 313 GLU A C 1
ATOM 2428 O O . GLU A 1 313 ? -13.584 2.316 25.082 1.00 98.25 313 GLU A O 1
ATOM 2433 N N . VAL A 1 314 ? -14.409 3.766 26.568 1.00 98.25 314 VAL A N 1
ATOM 2434 C CA . VAL A 1 314 ? -13.116 3.955 27.244 1.00 98.25 314 VAL A CA 1
ATOM 2435 C C . VAL A 1 314 ? -12.627 2.627 27.829 1.00 98.25 314 VAL A C 1
ATOM 2437 O O . VAL A 1 314 ? -13.313 1.982 28.618 1.00 98.25 314 VAL A O 1
ATOM 2440 N N . GLY A 1 315 ? -11.413 2.227 27.455 1.00 98.00 315 GLY A N 1
ATOM 2441 C CA . GLY A 1 315 ? -10.789 0.961 27.826 1.00 98.00 315 GLY A CA 1
ATOM 2442 C C . GLY A 1 315 ? -11.050 -0.190 26.850 1.00 98.00 315 GLY A C 1
ATOM 2443 O O . GLY A 1 315 ? -10.344 -1.195 26.942 1.00 98.00 315 GLY A O 1
ATOM 2444 N N . GLU A 1 316 ? -11.996 -0.048 25.917 1.00 98.38 316 GLU A N 1
ATOM 2445 C CA . GLU A 1 316 ? -12.356 -1.086 24.946 1.00 98.38 316 GLU A CA 1
ATOM 2446 C C . GLU A 1 316 ? -11.302 -1.233 23.838 1.00 98.38 316 GLU A C 1
ATOM 2448 O O . GLU A 1 316 ? -10.668 -0.256 23.428 1.00 98.38 316 GLU A O 1
ATOM 2453 N N . PHE A 1 317 ? -11.149 -2.465 23.339 1.00 98.44 317 PHE A N 1
ATOM 2454 C CA . PHE A 1 317 ? -10.355 -2.803 22.159 1.00 98.44 317 PHE A CA 1
ATOM 2455 C C . PHE A 1 317 ? -11.245 -3.029 20.936 1.00 98.44 317 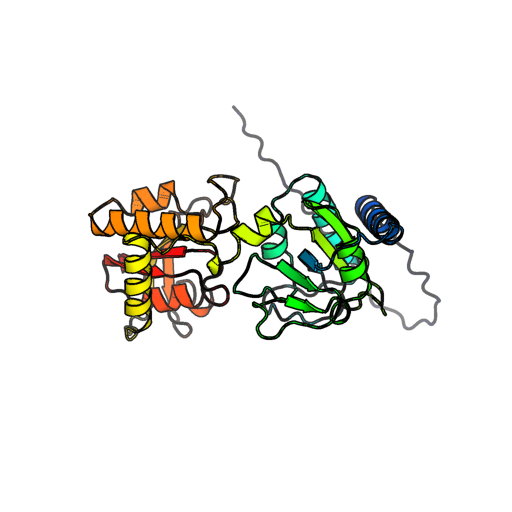PHE A C 1
ATOM 2457 O O . PHE A 1 317 ? -12.179 -3.828 20.978 1.00 98.44 317 PHE A O 1
ATOM 2464 N N . GLY A 1 318 ? -10.892 -2.398 19.822 1.00 98.12 318 GLY A N 1
ATOM 2465 C CA . GLY A 1 318 ? -11.579 -2.515 18.545 1.00 98.12 318 GLY A CA 1
ATOM 2466 C C . GLY A 1 318 ? -10.648 -2.954 17.425 1.00 98.12 318 GLY A C 1
ATOM 2467 O O . GLY A 1 318 ? -9.696 -2.225 17.132 1.00 98.12 318 GLY A O 1
ATOM 2468 N N . PRO A 1 319 ? -10.900 -4.098 16.771 1.00 98.12 319 PRO A N 1
ATOM 2469 C CA . PRO A 1 319 ? -10.188 -4.456 15.558 1.00 98.12 319 PRO A CA 1
ATOM 2470 C C . PRO A 1 319 ? -10.689 -3.616 14.374 1.00 98.12 319 PRO A C 1
ATOM 2472 O O . PRO A 1 319 ? -11.886 -3.362 14.229 1.00 98.12 319 PRO A O 1
ATOM 2475 N N . VAL A 1 320 ? -9.769 -3.197 13.507 1.00 96.56 320 VAL A N 1
ATOM 2476 C CA . VAL A 1 320 ? -10.070 -2.516 12.243 1.00 96.56 320 VAL A CA 1
ATOM 2477 C C . VAL A 1 320 ? -9.406 -3.292 11.119 1.00 96.56 320 VAL A C 1
ATOM 2479 O O . VAL A 1 320 ? -8.180 -3.416 11.064 1.00 96.56 320 VAL A O 1
ATOM 2482 N N . LEU A 1 321 ? -10.239 -3.826 10.226 1.00 91.88 321 LEU A N 1
ATOM 2483 C CA . LEU A 1 321 ? -9.775 -4.563 9.058 1.00 91.88 321 LEU A CA 1
ATOM 2484 C C . LEU A 1 321 ? -8.997 -3.645 8.124 1.00 91.88 321 LEU A C 1
ATOM 2486 O O . LEU A 1 321 ? -9.306 -2.457 8.002 1.00 91.88 321 LEU A O 1
ATOM 2490 N N . TYR A 1 322 ? -8.048 -4.236 7.400 1.00 88.69 322 TYR A N 1
ATOM 2491 C CA . TYR A 1 322 ? -7.494 -3.584 6.230 1.00 88.69 322 TYR A CA 1
ATOM 2492 C C . TYR A 1 322 ? -8.633 -3.229 5.277 1.00 88.69 322 TYR A C 1
ATOM 2494 O O . TYR A 1 322 ? -9.290 -4.098 4.700 1.00 88.69 322 TYR A O 1
ATOM 2502 N N . ASP A 1 323 ? -8.831 -1.930 5.116 1.00 80.56 323 ASP A N 1
ATOM 2503 C CA . ASP A 1 323 ? -9.629 -1.376 4.052 1.00 80.56 323 ASP A CA 1
ATOM 2504 C C . ASP A 1 323 ? -8.694 -0.493 3.231 1.00 80.56 323 ASP A C 1
ATOM 2506 O O . ASP A 1 323 ? -8.183 0.516 3.694 1.00 80.56 323 ASP A O 1
ATOM 2510 N N . PRO A 1 324 ? -8.427 -0.838 1.998 1.00 64.31 324 PRO A N 1
ATOM 2511 C CA . PRO A 1 324 ? -7.488 -0.096 1.171 1.00 64.31 324 PRO A CA 1
ATOM 2512 C C . PRO A 1 324 ? -7.908 1.338 0.777 1.00 64.31 324 PRO A C 1
ATOM 2514 O O . PRO A 1 324 ? -7.066 2.115 0.334 1.00 64.31 324 PRO A O 1
ATOM 2517 N N . ALA A 1 325 ? -9.176 1.718 0.936 1.00 69.00 325 ALA A N 1
ATOM 2518 C CA . ALA A 1 325 ? -9.623 3.104 0.800 1.00 69.00 325 ALA A CA 1
ATOM 2519 C C . ALA A 1 325 ? -9.724 3.811 2.163 1.00 69.00 325 ALA A C 1
ATOM 2521 O O . ALA A 1 325 ? -9.560 5.027 2.248 1.00 69.00 325 ALA A O 1
ATOM 2522 N N . ARG A 1 326 ? -10.013 3.068 3.238 1.00 79.56 326 ARG A N 1
ATOM 2523 C CA . ARG A 1 326 ? -10.373 3.633 4.552 1.00 79.56 326 ARG A CA 1
ATOM 2524 C C . ARG A 1 326 ? -9.368 3.351 5.673 1.00 79.56 326 ARG A C 1
ATOM 2526 O O . ARG A 1 326 ? -9.491 3.981 6.713 1.00 79.56 326 ARG A O 1
ATOM 2533 N N . SER A 1 327 ? -8.427 2.431 5.486 1.00 84.12 327 SER A N 1
ATOM 2534 C CA . SER A 1 327 ? -7.453 1.885 6.455 1.00 84.12 327 SER A CA 1
ATOM 2535 C C . SER A 1 327 ? -6.259 1.209 5.749 1.00 84.12 327 SER A C 1
ATOM 2537 O O . SER A 1 327 ? -5.919 0.052 5.998 1.00 84.12 327 SER A O 1
ATOM 2539 N N . PHE A 1 328 ? -5.631 1.902 4.800 1.00 77.81 328 PHE A N 1
ATOM 2540 C CA . PHE A 1 328 ? -4.668 1.296 3.870 1.00 77.81 328 PHE A CA 1
ATOM 2541 C C . PHE A 1 328 ? -3.310 0.914 4.480 1.00 77.81 328 PHE A C 1
ATOM 2543 O O . PHE A 1 328 ? -2.485 0.327 3.783 1.00 77.81 328 PHE A O 1
ATOM 2550 N N . TYR A 1 329 ? -3.057 1.237 5.749 1.00 82.31 329 TYR A N 1
ATOM 2551 C CA . TYR A 1 329 ? -1.787 0.924 6.409 1.00 82.31 329 TYR A CA 1
ATOM 2552 C C . TYR A 1 329 ? -1.673 -0.538 6.858 1.00 82.31 329 TYR A C 1
ATOM 2554 O O . TYR A 1 329 ? -0.560 -1.025 7.035 1.00 82.31 329 TYR A O 1
ATOM 2562 N N . GLY A 1 330 ? -2.788 -1.253 7.022 1.00 89.19 330 GLY A N 1
ATOM 2563 C CA . GLY A 1 330 ? -2.780 -2.650 7.448 1.00 89.19 330 GLY A CA 1
ATOM 2564 C C . GLY A 1 330 ? -3.981 -3.010 8.310 1.00 89.19 330 GLY A C 1
ATOM 2565 O O . GLY A 1 330 ? -5.057 -2.432 8.167 1.00 89.19 330 GLY A O 1
ATOM 2566 N N . TYR A 1 331 ? -3.780 -3.985 9.191 1.00 93.56 331 TYR A N 1
ATOM 2567 C CA . TYR A 1 331 ? -4.764 -4.429 10.176 1.00 93.56 331 TYR A CA 1
ATOM 2568 C C . TYR A 1 331 ? -4.448 -3.771 11.514 1.00 93.56 331 TYR A C 1
ATOM 2570 O O . TYR A 1 331 ? -3.306 -3.832 11.975 1.00 93.56 331 TYR A O 1
ATOM 2578 N N . HIS A 1 332 ? -5.436 -3.133 12.136 1.00 96.00 332 HIS A N 1
ATOM 2579 C CA . HIS A 1 332 ? -5.224 -2.370 13.363 1.00 96.00 332 HIS A CA 1
ATOM 2580 C C . HIS A 1 332 ? -5.990 -2.978 14.532 1.00 96.00 332 HIS A C 1
ATOM 2582 O O . HIS A 1 332 ? -7.066 -3.553 14.365 1.00 96.00 332 HIS A O 1
ATOM 2588 N N . VAL A 1 333 ? -5.479 -2.788 15.741 1.00 98.00 333 VAL A N 1
ATOM 2589 C CA . VAL A 1 333 ? -6.292 -2.888 16.957 1.00 98.00 333 VAL A CA 1
ATOM 2590 C C . VAL A 1 333 ? -6.141 -1.589 17.714 1.00 98.00 333 VAL A C 1
ATOM 2592 O O . VAL A 1 333 ? -5.028 -1.170 18.029 1.00 98.00 333 VAL A O 1
ATOM 2595 N N . ILE A 1 334 ? -7.271 -0.960 18.001 1.00 98.25 334 ILE A N 1
ATOM 2596 C CA . ILE A 1 334 ? -7.356 0.345 18.643 1.00 98.25 334 ILE A CA 1
ATOM 2597 C C . ILE A 1 334 ? -7.890 0.142 20.055 1.00 98.25 334 ILE A C 1
ATOM 2599 O O . ILE A 1 334 ? -8.913 -0.506 20.240 1.00 98.25 334 ILE A O 1
ATOM 2603 N N . LYS A 1 335 ? -7.220 0.714 21.050 1.00 98.38 335 LYS A N 1
ATOM 2604 C CA . LYS A 1 335 ? -7.729 0.869 22.408 1.00 98.38 335 LYS A CA 1
ATOM 2605 C C . LYS A 1 335 ? -8.118 2.318 22.632 1.00 98.38 335 LYS A C 1
ATOM 2607 O O . LYS A 1 335 ? -7.275 3.204 22.468 1.00 98.38 335 LYS A O 1
ATOM 2612 N N . ARG A 1 336 ? -9.345 2.575 23.078 1.00 98.12 336 ARG A N 1
ATOM 2613 C CA . ARG A 1 336 ? -9.706 3.916 23.548 1.00 98.12 336 ARG A CA 1
ATOM 2614 C C . ARG A 1 336 ? -9.202 4.128 24.973 1.00 98.12 336 ARG A C 1
ATOM 2616 O O . ARG A 1 336 ? -9.417 3.299 25.850 1.00 98.12 336 ARG A O 1
ATOM 2623 N N . LEU A 1 337 ? -8.494 5.226 25.192 1.00 97.62 337 LEU A N 1
ATOM 2624 C CA . LEU A 1 337 ? -7.912 5.611 26.477 1.00 97.62 337 LEU A CA 1
ATOM 2625 C C . LEU A 1 337 ? -8.764 6.656 27.201 1.00 97.62 337 LEU A C 1
ATOM 2627 O O . LEU A 1 337 ? -8.846 6.606 28.424 1.00 97.62 337 LEU A O 1
ATOM 2631 N N . GLU A 1 338 ? -9.359 7.589 26.449 1.00 96.06 338 GLU A N 1
ATOM 2632 C CA . GLU A 1 338 ? -10.197 8.701 26.936 1.00 96.06 338 GLU A CA 1
ATOM 2633 C C . GLU A 1 338 ? -11.332 8.988 25.937 1.00 96.06 338 GLU A C 1
ATOM 2635 O O . GLU A 1 338 ? -11.105 8.836 24.710 1.00 96.06 338 GLU A O 1
#

pLDDT: mean 84.29, std 17.79, range [30.05, 98.56]

Sequence (338 aa):
MKQLAPVFALMLIALAVSMSGCGNGNTDVPIIEPGPDVKAFREAAVELQKRDELDLDQVTIQYVQLPTMIEGNAESKPRLLAEEAEAKAAELFKQAKAGADFDRLVYMHSYGNLTPAQRPGAFTLLKGELPPNLGPATFQREQQDTSVWKAAWRLRPGEIGAVEKHHQDSPGGYYVIRRLSEEERLKDNPANFDPPNAHVAKYREDAQALSSRPEHNAERVKVQHFVIARYMSAPGGRGEILQPAEAEIKAAELYAQLLDGADFSAIVREYTYDHLDGAPPGVYVMVADDSELEGTKRSGMTRAFGDAAWRLEVGEFGPVLYDPARSFYGYHVIKRLE

Foldseek 3Di:
DDDDDDDDDPPDPDDDDDDDDPDPDPPPPPDDDDDPLLVVLVVLLVVLLPFDFAPDQKFKKAKAFQFADDPFPPVPDDHDHQSRSSVVLSVLLVCLVVVHLVLVCLVVGHSDPQDQLWRGRIAMEGDDDDDPPDDPRYYHLVVDQQSVSSSRRSDDAQDWGWHAPDVRRHNRGIMIMHTHDPVRVLLTDPVNDDDDDPLLVVLVVQQVVLLPFDFDDDQKWKKAKAFQFASDQAVVRDDDRDHQNRSSNVLSVVVVVVVVPDDPLVCRVRHGSQDDPPDSGRIFMEGDQPDPDDGHHLVNAQQSVSSSRRSDDAQDKGWHACGRRRHPRHIMIMHIHD

Secondary structure (DSSP, 8-state):
-PPPPP--------------------------PPPHHHHHHHHHHHHHHTSPPP--SEEEEEEEEE-SS---S-TTS----HHHHHHHHHHHHHHHHTT--HHHHHHHH--S---TTSSTTEEEEESSSPPTTPPTTEEEGGGS-HHHHHHHHHPPTT-EEEE---TTT-TT-EEEEEEPPHHHHHHT-GGGSPPPPHHHHHHHHHHHHHHTSPPP--SEEEEEEEEE-SS-PPTTS-S----HHHHHHHHHHHHHHHHTT--HHHHHHHH-S---TTS-TTEEEEE-TT--SSSEEGGGS-HHHHHHHTTSPTT-EEEE--BTTTBTT-EEEEEE--

Radius of gyration: 23.49 Å; chains: 1; bounding box: 57×64×58 Å